Protein AF-A0A538CG77-F1 (afdb_monomer)

Solvent-accessible surface area (backbone atoms only — not comparable to full-atom values): 19168 Å² total; per-residue (Å²): 111,71,43,58,53,45,25,52,49,29,26,52,52,18,34,49,51,18,50,52,54,42,72,70,42,69,50,28,17,32,9,38,28,32,33,36,39,37,71,62,42,74,68,54,47,51,51,52,34,53,48,51,49,26,69,67,46,24,46,50,44,16,60,76,68,70,44,97,57,66,55,62,48,43,52,44,77,49,80,90,24,31,33,40,40,38,20,58,25,72,38,59,66,54,6,22,54,52,32,42,46,47,50,56,50,44,57,57,46,50,40,72,76,43,56,92,79,48,88,51,46,66,43,83,75,40,73,48,38,63,71,42,75,72,27,60,53,59,71,61,41,31,49,56,27,26,51,51,11,41,54,51,9,51,55,53,20,57,62,61,71,58,76,62,71,100,65,73,72,78,66,53,68,67,57,54,51,53,49,51,53,49,49,53,51,49,54,53,49,53,52,52,49,53,52,49,52,52,53,48,55,54,50,50,54,54,48,53,53,47,50,52,51,50,51,55,55,66,70,42,78,49,72,62,55,59,51,48,54,51,49,50,52,52,50,53,52,50,53,55,50,51,53,51,53,50,54,53,50,52,50,53,52,54,53,60,69,65,54,79,78,76,83,78,78,86,80,78,80,91,74,76,89,73,76,74,74,79,79,75,70,81,65,58,33,54,68,56,53,54,47,53,47,67,72,65,55,83,80,49,71,70,60,47,54,52,51,51,54,53,53,56,59,48,58,78,60,29,45,98,89,33,40,43,59,77,86,46,53,63,57,47,39,71,74,72,35,89,66,82,70,88,84,74,127

Radius of gyration: 41.44 Å; Cα contacts (8 Å, |Δi|>4): 331; chains: 1; bounding box: 100×48×122 Å

pLDDT: mean 85.93, std 14.77, range [32.59, 98.31]

Nearest PDB structures (foldseek):
  8tsl-assembly1_J  TM=7.174E-01  e=1.103E-06  Caldimonas thermodepolymerans
  8tsi-assembly1_K  TM=7.580E-01  e=3.663E-06  Caldimonas thermodepolymerans
  8tsw-assembly1_J  TM=7.193E-01  e=1.954E-06  Caldimonas thermodepolymerans
  3e50-assembly2_B  TM=5.379E-01  e=1.074E-01  Homo sapiens
  9cku-assembly1_G  TM=5.160E-01  e=1.014E-01  Mycolicibacterium smegmatis

Structure (mmCIF, N/CA/C/O backbone):
data_AF-A0A538CG77-F1
#
_entry.id   AF-A0A538CG77-F1
#
loop_
_atom_site.group_PDB
_atom_site.id
_atom_site.type_symbol
_atom_site.label_atom_id
_atom_site.label_alt_id
_atom_site.label_comp_id
_atom_site.label_asym_id
_atom_site.label_entity_id
_atom_site.label_seq_id
_atom_site.pdbx_PDB_ins_code
_atom_site.Cartn_x
_atom_site.Cartn_y
_atom_site.Cartn_z
_atom_site.occupancy
_atom_site.B_iso_or_equiv
_atom_site.auth_seq_id
_atom_site.auth_comp_id
_atom_site.auth_asym_id
_atom_site.auth_atom_id
_atom_site.pdbx_PDB_model_num
ATOM 1 N N . MET A 1 1 ? 30.218 7.657 -49.451 1.00 77.00 1 MET A N 1
ATOM 2 C CA . MET A 1 1 ? 28.788 8.014 -49.611 1.00 77.00 1 MET A CA 1
ATOM 3 C C . MET A 1 1 ? 27.840 6.917 -49.107 1.00 77.00 1 MET A C 1
ATOM 5 O O . MET A 1 1 ? 27.089 7.191 -48.185 1.00 77.00 1 MET A O 1
ATOM 9 N N . LYS A 1 2 ? 27.915 5.665 -49.600 1.00 81.25 2 LYS A N 1
ATOM 10 C CA . LYS A 1 2 ? 27.012 4.561 -49.182 1.00 81.25 2 LYS A CA 1
ATOM 11 C C . LYS A 1 2 ? 26.987 4.278 -47.666 1.00 81.25 2 LYS A C 1
ATOM 13 O O . LYS A 1 2 ? 25.912 4.200 -47.092 1.00 81.25 2 LYS A O 1
ATOM 18 N N . ALA A 1 3 ? 28.151 4.213 -47.013 1.00 77.62 3 ALA A N 1
ATOM 19 C CA . ALA A 1 3 ? 28.255 3.967 -45.566 1.00 77.62 3 ALA A CA 1
ATOM 20 C C . ALA A 1 3 ? 27.616 5.071 -44.696 1.00 77.62 3 ALA A C 1
ATOM 22 O O . ALA A 1 3 ? 27.098 4.806 -43.615 1.00 77.62 3 ALA A O 1
ATOM 23 N N . TRP A 1 4 ? 27.633 6.315 -45.181 1.00 80.50 4 TRP A N 1
ATOM 24 C CA . TRP A 1 4 ? 27.010 7.441 -44.488 1.00 80.50 4 TRP A CA 1
ATOM 25 C C . TRP A 1 4 ? 25.482 7.389 -44.607 1.00 80.50 4 TRP A C 1
ATOM 27 O O . TRP A 1 4 ? 24.790 7.574 -43.612 1.00 80.50 4 TRP A O 1
ATOM 37 N N . LEU A 1 5 ? 24.958 7.025 -45.785 1.00 89.56 5 LEU A N 1
ATOM 38 C CA . LEU A 1 5 ? 23.520 6.818 -45.991 1.00 89.56 5 LEU A CA 1
ATOM 39 C C . LEU A 1 5 ? 22.970 5.668 -45.137 1.00 89.56 5 LEU A C 1
ATOM 41 O O . LEU A 1 5 ? 21.886 5.798 -44.578 1.00 89.56 5 LEU A O 1
ATOM 45 N N . THR A 1 6 ? 23.714 4.568 -44.977 1.00 81.38 6 THR A N 1
ATOM 46 C CA . THR A 1 6 ? 23.281 3.457 -44.110 1.00 81.38 6 THR A CA 1
ATOM 47 C C . THR A 1 6 ? 23.269 3.838 -42.637 1.00 81.38 6 THR A C 1
ATOM 49 O O . THR A 1 6 ? 22.327 3.500 -41.928 1.00 81.38 6 THR A O 1
ATOM 52 N N . LEU A 1 7 ? 24.278 4.584 -42.180 1.00 82.50 7 LEU A N 1
ATOM 53 C CA . LEU A 1 7 ? 24.317 5.078 -40.806 1.00 82.50 7 LEU A CA 1
ATOM 54 C C . LEU A 1 7 ? 23.152 6.041 -40.535 1.00 82.50 7 LEU A C 1
ATOM 56 O O . LEU A 1 7 ? 22.431 5.863 -39.556 1.00 82.50 7 LEU A O 1
ATOM 60 N N . ALA A 1 8 ? 22.926 7.006 -41.430 1.00 86.88 8 ALA A N 1
ATOM 61 C CA . ALA A 1 8 ? 21.799 7.931 -41.336 1.00 86.88 8 ALA A CA 1
ATOM 62 C C . ALA A 1 8 ? 20.448 7.191 -41.343 1.0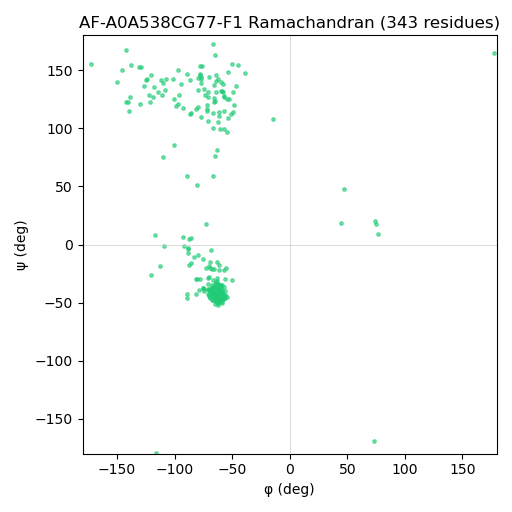0 86.88 8 ALA A C 1
ATOM 64 O O . ALA A 1 8 ? 19.582 7.493 -40.525 1.00 86.88 8 ALA A O 1
ATOM 65 N N . GLY A 1 9 ? 20.290 6.177 -42.201 1.00 90.06 9 GLY A N 1
ATOM 66 C CA . GLY A 1 9 ? 19.086 5.347 -42.265 1.00 90.06 9 GLY A CA 1
ATOM 67 C C . GLY A 1 9 ? 18.802 4.588 -40.966 1.00 90.06 9 GLY A C 1
ATOM 68 O O . GLY A 1 9 ? 17.673 4.608 -40.486 1.00 90.06 9 GLY A O 1
ATOM 69 N N . CYS A 1 10 ? 19.816 3.973 -40.348 1.00 87.88 10 CYS A N 1
ATOM 70 C CA . CYS A 1 10 ? 19.648 3.267 -39.073 1.00 87.88 10 CYS A CA 1
ATOM 71 C C . CYS A 1 10 ? 19.306 4.212 -37.912 1.00 87.88 10 CYS A C 1
ATOM 73 O O . CYS A 1 10 ? 18.484 3.861 -37.067 1.00 87.88 10 CYS A O 1
ATOM 75 N N . ILE A 1 11 ? 19.893 5.413 -37.877 1.00 84.75 11 ILE A N 1
ATOM 76 C CA . ILE A 1 11 ? 19.559 6.430 -36.869 1.00 84.75 11 ILE A CA 1
ATOM 77 C C . ILE A 1 11 ? 18.109 6.890 -37.045 1.00 84.75 11 ILE A C 1
ATOM 79 O O . ILE A 1 11 ? 17.359 6.908 -36.072 1.00 84.75 11 ILE A O 1
ATOM 83 N N . LEU A 1 12 ? 17.692 7.208 -38.276 1.00 90.12 12 LEU A N 1
ATOM 84 C CA . LEU A 1 12 ? 16.313 7.608 -38.571 1.00 90.12 12 LEU A CA 1
ATOM 85 C C . LEU A 1 12 ? 15.312 6.498 -38.235 1.00 90.12 12 LEU A C 1
ATOM 87 O O . LEU A 1 12 ? 14.280 6.781 -37.634 1.00 90.12 12 LEU A O 1
ATOM 91 N N . ALA A 1 13 ? 15.628 5.239 -38.553 1.00 89.19 13 ALA A N 1
ATOM 92 C CA . ALA A 1 13 ? 14.800 4.094 -38.184 1.00 89.19 13 ALA A CA 1
ATOM 93 C C . ALA A 1 13 ? 14.698 3.925 -36.658 1.00 89.19 13 ALA A C 1
ATOM 95 O O . ALA A 1 13 ? 13.609 3.684 -36.140 1.00 89.19 13 ALA A O 1
ATOM 96 N N . GLY A 1 14 ? 15.806 4.108 -35.930 1.00 86.38 14 GLY A N 1
ATOM 97 C CA . GLY A 1 14 ? 15.820 4.109 -34.466 1.00 86.38 14 GLY A CA 1
ATOM 98 C C . GLY A 1 14 ? 14.935 5.212 -33.883 1.00 86.38 14 GLY A C 1
ATOM 99 O O . GLY A 1 14 ? 14.070 4.933 -33.058 1.00 86.38 14 GLY A O 1
ATOM 100 N N . LEU A 1 15 ? 15.080 6.448 -34.366 1.00 89.00 15 LEU A N 1
ATOM 101 C CA . LEU A 1 15 ? 14.250 7.580 -33.941 1.00 89.00 15 LEU A CA 1
ATOM 102 C C . LEU A 1 15 ? 12.765 7.368 -34.268 1.00 89.00 15 LEU A C 1
ATOM 104 O O . LEU A 1 15 ? 11.914 7.662 -33.432 1.00 89.00 15 LEU A O 1
ATOM 108 N N . ALA A 1 16 ? 12.446 6.817 -35.443 1.00 89.00 16 ALA A N 1
ATOM 109 C CA . ALA A 1 16 ? 11.075 6.489 -35.828 1.00 89.00 16 ALA A CA 1
ATOM 110 C C . ALA A 1 16 ? 10.466 5.427 -34.900 1.00 89.00 16 ALA A C 1
ATOM 112 O O . ALA A 1 16 ? 9.355 5.611 -34.405 1.00 89.00 16 ALA A O 1
ATOM 113 N N . ALA A 1 17 ? 11.210 4.359 -34.591 1.00 88.50 17 ALA A N 1
ATOM 114 C CA . ALA A 1 17 ? 10.786 3.345 -33.629 1.00 88.50 17 ALA A CA 1
ATOM 115 C C . ALA A 1 17 ? 10.579 3.939 -32.224 1.00 88.50 17 ALA A C 1
ATOM 117 O O . ALA A 1 17 ? 9.597 3.612 -31.561 1.00 88.50 17 ALA A O 1
ATOM 118 N N . GLY A 1 18 ? 11.447 4.857 -31.788 1.00 85.38 18 GLY A N 1
ATOM 119 C CA . GLY A 1 18 ? 11.282 5.599 -30.536 1.00 85.38 18 GLY A CA 1
ATOM 120 C C . GLY A 1 18 ? 10.057 6.507 -30.514 1.00 85.38 18 GLY A C 1
ATOM 121 O O . GLY A 1 18 ? 9.366 6.575 -29.497 1.00 85.38 18 GLY A O 1
ATOM 122 N N . GLY A 1 19 ? 9.755 7.168 -31.633 1.00 89.69 19 GLY A N 1
ATOM 123 C CA . GLY A 1 19 ? 8.543 7.965 -31.806 1.00 89.69 19 GLY A CA 1
ATOM 124 C C . GLY A 1 19 ? 7.283 7.110 -31.691 1.00 89.69 19 GLY A C 1
ATOM 125 O O . GLY A 1 19 ? 6.412 7.415 -30.880 1.00 89.69 19 GLY A O 1
ATOM 126 N N . ILE A 1 20 ? 7.233 5.988 -32.417 1.00 89.75 20 ILE A N 1
ATOM 127 C CA . ILE A 1 20 ? 6.132 5.016 -32.345 1.00 89.75 20 ILE A CA 1
ATOM 128 C C . ILE A 1 20 ? 5.982 4.491 -30.913 1.00 89.75 20 ILE A C 1
ATOM 130 O O . ILE A 1 20 ? 4.901 4.569 -30.341 1.00 89.75 20 ILE A O 1
ATOM 134 N N . TRP A 1 21 ? 7.071 4.039 -30.287 1.00 89.00 21 TRP A N 1
ATOM 135 C CA . TRP A 1 21 ? 7.053 3.553 -28.905 1.00 89.00 21 TRP A CA 1
ATOM 136 C C . TRP A 1 21 ? 6.510 4.595 -27.920 1.00 89.00 21 TRP A C 1
ATOM 138 O O . TRP A 1 21 ? 5.746 4.264 -27.020 1.00 89.00 21 TRP A O 1
ATOM 148 N N . THR A 1 22 ? 6.875 5.863 -28.104 1.00 89.50 22 THR A N 1
ATOM 149 C CA . THR A 1 22 ? 6.397 6.968 -27.263 1.00 89.50 22 THR A CA 1
ATOM 150 C C . THR A 1 22 ? 4.900 7.215 -27.443 1.00 89.50 22 THR A C 1
ATOM 152 O O . THR A 1 22 ? 4.221 7.467 -26.455 1.00 89.50 22 THR A O 1
ATOM 155 N N . LEU A 1 23 ? 4.377 7.095 -28.666 1.00 90.12 23 LEU A N 1
ATOM 156 C CA . LEU A 1 23 ? 2.943 7.227 -28.951 1.00 90.12 23 LEU A CA 1
ATOM 157 C C . LEU A 1 23 ? 2.116 6.053 -28.407 1.00 90.12 23 LEU A C 1
ATOM 159 O O . LEU A 1 23 ? 0.946 6.235 -28.090 1.00 90.12 23 LEU A O 1
ATOM 163 N N . LEU A 1 24 ? 2.709 4.860 -28.289 1.00 90.69 24 LEU A N 1
ATOM 164 C CA . LEU A 1 24 ? 2.047 3.689 -27.703 1.00 90.69 24 LEU A CA 1
ATOM 165 C C . LEU A 1 24 ? 2.111 3.654 -26.168 1.00 90.69 24 LEU A C 1
ATOM 167 O O . LEU A 1 24 ? 1.446 2.817 -25.554 1.00 90.69 24 LEU A O 1
ATOM 171 N N . GLN A 1 25 ? 2.914 4.507 -25.526 1.00 89.44 25 GLN A N 1
ATOM 172 C CA . GLN A 1 25 ? 3.006 4.507 -24.070 1.00 89.44 25 GLN A CA 1
ATOM 173 C C . GLN A 1 25 ? 1.745 5.118 -23.452 1.00 89.44 25 GLN A C 1
ATOM 175 O O . GLN A 1 25 ? 1.390 6.244 -23.794 1.00 89.44 25 GLN A O 1
ATOM 180 N N . PRO A 1 26 ? 1.094 4.428 -22.497 1.00 89.56 26 PRO A N 1
ATOM 181 C CA . PRO A 1 26 ? -0.009 5.024 -21.770 1.00 89.56 26 PRO A CA 1
ATOM 182 C C . PRO A 1 26 ? 0.502 6.209 -20.949 1.00 89.56 26 PRO A C 1
ATOM 184 O O . PRO A 1 26 ? 1.582 6.151 -20.337 1.00 89.56 26 PRO A O 1
ATOM 187 N N . ASP A 1 27 ? -0.301 7.267 -20.912 1.00 91.06 27 ASP A N 1
ATOM 188 C CA . ASP A 1 27 ? -0.061 8.388 -20.020 1.00 91.06 27 ASP A CA 1
ATOM 189 C C . ASP A 1 27 ? -0.041 7.892 -18.574 1.00 91.06 27 ASP A C 1
ATOM 191 O O . ASP A 1 27 ? -0.904 7.124 -18.139 1.00 91.06 27 ASP A O 1
ATOM 195 N N . ARG A 1 28 ? 0.976 8.310 -17.819 1.00 92.88 28 ARG A N 1
ATOM 196 C CA . ARG A 1 28 ? 1.037 8.052 -16.379 1.00 92.88 28 ARG A CA 1
ATOM 197 C C . ARG A 1 28 ? 1.341 9.328 -15.635 1.00 92.88 28 ARG A C 1
ATOM 199 O O . ARG A 1 28 ? 2.405 9.931 -15.795 1.00 92.88 28 ARG A O 1
ATOM 206 N N . PHE A 1 29 ? 0.427 9.686 -14.756 1.00 94.75 29 PHE A N 1
ATOM 207 C CA . PHE A 1 29 ? 0.539 10.826 -13.869 1.00 94.75 29 PHE A CA 1
ATOM 208 C C . PHE A 1 29 ? 0.926 10.347 -12.483 1.00 94.75 29 PHE A C 1
ATOM 210 O O . PHE A 1 29 ? 0.456 9.299 -12.036 1.00 94.75 29 PHE A O 1
ATOM 217 N N . ARG A 1 30 ? 1.779 11.122 -11.818 1.00 95.56 30 ARG A N 1
ATOM 218 C CA . ARG A 1 30 ? 2.122 10.931 -10.415 1.00 95.56 30 ARG A CA 1
ATOM 219 C C . ARG A 1 30 ? 1.496 12.041 -9.582 1.00 95.56 30 ARG A C 1
ATOM 221 O O . ARG A 1 30 ? 1.589 13.211 -9.957 1.00 95.56 30 ARG A O 1
ATOM 228 N N . ALA A 1 31 ? 0.864 11.668 -8.481 1.00 97.00 31 ALA A N 1
ATOM 229 C CA . ALA A 1 31 ? 0.468 12.581 -7.419 1.00 97.00 31 ALA A CA 1
ATOM 230 C C . ALA A 1 31 ? 1.302 12.273 -6.180 1.00 97.00 31 ALA A C 1
ATOM 232 O O . ALA A 1 31 ? 1.613 11.104 -5.942 1.00 97.00 31 ALA A O 1
ATOM 233 N N . ASP A 1 32 ? 1.688 13.331 -5.473 1.00 97.06 32 ASP A N 1
ATOM 234 C CA . ASP A 1 32 ? 2.432 13.231 -4.228 1.00 97.06 32 ASP A CA 1
ATOM 235 C C . ASP A 1 32 ? 1.683 13.993 -3.124 1.00 97.06 32 ASP A C 1
ATOM 237 O O . ASP A 1 32 ? 1.179 15.099 -3.355 1.00 97.06 32 ASP A O 1
ATOM 241 N N . ALA A 1 33 ? 1.688 13.441 -1.916 1.00 97.19 33 ALA A N 1
ATOM 242 C CA . ALA A 1 33 ? 1.201 14.079 -0.698 1.00 97.19 33 ALA A CA 1
ATOM 243 C C . ALA A 1 33 ? 2.243 13.957 0.415 1.00 97.19 33 ALA A C 1
ATOM 245 O O . ALA A 1 33 ? 3.055 13.026 0.433 1.00 97.19 33 ALA A O 1
ATOM 246 N N . ARG A 1 34 ? 2.243 14.904 1.360 1.00 97.50 34 ARG A N 1
ATOM 247 C CA . ARG A 1 34 ? 3.214 14.919 2.465 1.00 97.50 34 ARG A CA 1
ATOM 248 C C . ARG A 1 34 ? 2.523 14.876 3.812 1.00 97.50 34 ARG A C 1
ATOM 250 O O . ARG A 1 34 ? 1.753 15.766 4.161 1.00 97.50 34 ARG A O 1
ATOM 257 N N . LEU A 1 35 ? 2.877 13.872 4.599 1.00 97.12 35 LEU A N 1
ATOM 258 C CA . LEU A 1 35 ? 2.417 13.658 5.964 1.00 97.12 35 LEU A CA 1
ATOM 259 C C . LEU A 1 35 ? 3.573 13.904 6.934 1.00 97.12 35 LEU A C 1
ATOM 261 O O . LEU A 1 35 ? 4.694 13.486 6.677 1.00 97.12 35 LEU A O 1
ATOM 265 N N . GLN A 1 36 ? 3.326 14.554 8.063 1.00 97.44 36 GLN A N 1
ATOM 266 C CA . GLN A 1 36 ? 4.262 14.609 9.178 1.00 97.44 36 GLN A CA 1
ATOM 267 C C . GLN A 1 36 ? 3.881 13.557 10.209 1.00 97.44 36 GLN A C 1
ATOM 269 O O . GLN A 1 36 ? 2.784 13.603 10.755 1.00 97.44 36 GLN A O 1
ATOM 274 N N . VAL A 1 37 ? 4.798 12.643 10.501 1.00 96.19 37 VAL A N 1
ATOM 275 C CA . VAL A 1 37 ? 4.658 11.625 11.543 1.00 96.19 37 VAL A CA 1
ATOM 276 C C . VAL A 1 37 ? 5.437 12.078 12.775 1.00 96.19 37 VAL A C 1
ATOM 278 O O . VAL A 1 37 ? 6.634 12.372 12.691 1.00 96.19 37 VAL A O 1
ATOM 281 N N . ARG A 1 38 ? 4.771 12.133 13.929 1.00 95.25 38 ARG A N 1
ATOM 282 C CA . ARG A 1 38 ? 5.388 12.437 15.225 1.00 95.25 38 ARG A CA 1
ATOM 283 C C . ARG A 1 38 ? 5.048 11.334 16.228 1.00 95.25 38 ARG A C 1
ATOM 285 O O . ARG A 1 38 ? 3.889 10.949 16.267 1.00 95.25 38 ARG A O 1
ATOM 292 N N . PRO A 1 39 ? 6.006 10.857 17.044 1.00 94.06 39 PRO A N 1
ATOM 293 C CA . PRO A 1 39 ? 7.432 11.184 17.014 1.00 94.06 39 PRO A CA 1
ATOM 294 C C . PRO A 1 39 ? 8.152 10.600 15.786 1.00 94.06 39 PRO A C 1
ATOM 296 O O . PRO A 1 39 ? 7.882 9.486 15.342 1.00 94.06 39 PRO A O 1
ATOM 299 N N . ALA A 1 40 ? 9.127 11.347 15.262 1.00 89.81 40 ALA A N 1
ATOM 300 C CA . ALA A 1 40 ? 9.909 10.984 14.077 1.00 89.81 40 ALA A CA 1
ATOM 301 C C . ALA A 1 40 ? 11.038 9.982 14.401 1.00 89.81 40 ALA A C 1
ATOM 303 O O . ALA A 1 40 ? 12.207 10.223 14.094 1.00 89.81 40 ALA A O 1
ATOM 304 N N . SER A 1 41 ? 10.713 8.873 15.072 1.00 92.00 41 SER A N 1
ATOM 305 C CA . SER A 1 41 ? 11.701 7.829 15.358 1.00 92.00 41 SER A CA 1
ATOM 306 C C . SER A 1 41 ? 11.927 6.949 14.124 1.00 92.00 41 SER A C 1
ATOM 308 O O . SER A 1 41 ? 10.989 6.644 13.389 1.00 92.00 41 SER A O 1
ATOM 310 N N . GLY A 1 42 ? 13.167 6.504 13.898 1.00 91.44 42 GLY A N 1
ATOM 311 C CA . GLY A 1 42 ? 13.505 5.705 12.712 1.00 91.44 42 GLY A CA 1
ATOM 312 C C . GLY A 1 42 ? 12.714 4.395 12.602 1.00 91.44 42 GLY A C 1
ATOM 313 O O . GLY A 1 42 ? 12.337 4.000 11.504 1.00 91.44 42 GLY A O 1
ATOM 314 N N . ARG A 1 43 ? 12.399 3.748 13.735 1.00 92.81 43 ARG A N 1
ATOM 315 C CA . ARG A 1 43 ? 11.581 2.521 13.755 1.00 92.81 43 ARG A CA 1
ATOM 316 C C . ARG A 1 43 ? 10.117 2.794 13.414 1.00 92.81 43 ARG A C 1
ATOM 318 O O . ARG A 1 43 ? 9.536 2.033 12.648 1.00 92.81 43 ARG A O 1
ATOM 325 N N . ILE A 1 44 ? 9.540 3.873 13.951 1.00 92.88 44 ILE A N 1
ATOM 326 C CA . ILE A 1 44 ? 8.153 4.258 13.652 1.00 92.88 44 ILE A CA 1
ATOM 327 C C . ILE A 1 44 ? 8.040 4.658 12.182 1.00 92.88 44 ILE A C 1
ATOM 329 O O . ILE A 1 44 ? 7.158 4.162 11.495 1.00 92.88 44 ILE A O 1
ATOM 333 N N . LEU A 1 45 ? 8.963 5.479 11.672 1.00 94.81 45 LEU A N 1
ATOM 334 C CA . LEU A 1 45 ? 8.954 5.899 10.269 1.00 94.81 45 LEU A CA 1
ATOM 335 C C . LEU A 1 45 ? 9.061 4.712 9.312 1.00 94.81 45 LEU A C 1
ATOM 337 O O . LEU A 1 45 ? 8.265 4.634 8.385 1.00 94.81 45 LEU A O 1
ATOM 341 N N . ALA A 1 46 ? 9.962 3.761 9.573 1.00 95.56 46 ALA A N 1
ATOM 342 C CA . ALA A 1 46 ? 10.064 2.544 8.768 1.00 95.56 46 ALA A CA 1
ATOM 343 C C . ALA A 1 46 ? 8.783 1.692 8.833 1.00 95.56 46 ALA A C 1
ATOM 345 O O . ALA A 1 46 ? 8.354 1.142 7.823 1.00 95.56 46 ALA A O 1
ATOM 346 N N . GLY A 1 47 ? 8.146 1.603 10.006 1.00 95.56 47 GLY A N 1
ATOM 347 C CA . GLY A 1 47 ? 6.872 0.903 10.167 1.00 95.56 47 GLY A CA 1
ATOM 348 C C . GLY A 1 47 ? 5.718 1.580 9.423 1.00 95.56 47 GLY A C 1
ATOM 349 O O . GLY A 1 47 ? 4.907 0.896 8.803 1.00 95.56 47 GLY A O 1
ATOM 350 N N . VAL A 1 48 ? 5.646 2.911 9.459 1.00 95.88 48 VAL A N 1
ATOM 351 C CA . VAL A 1 48 ? 4.628 3.694 8.743 1.00 95.88 48 VAL A CA 1
ATOM 352 C C . VAL A 1 48 ? 4.860 3.646 7.232 1.00 95.88 48 VAL A C 1
ATOM 354 O O . VAL A 1 48 ? 3.900 3.511 6.482 1.00 95.88 48 VAL A O 1
ATOM 357 N N . GLU A 1 49 ? 6.114 3.699 6.782 1.00 97.25 49 GLU A N 1
ATOM 358 C CA . GLU A 1 49 ? 6.487 3.519 5.375 1.00 97.25 49 GLU A CA 1
ATOM 359 C C . GLU A 1 49 ? 6.074 2.126 4.880 1.00 97.25 49 GLU A C 1
ATOM 361 O O . GLU A 1 49 ? 5.342 2.021 3.900 1.00 97.25 49 GLU A O 1
ATOM 366 N N . ALA A 1 50 ? 6.404 1.065 5.625 1.00 97.38 50 ALA A N 1
ATOM 367 C CA . ALA A 1 50 ? 5.976 -0.295 5.296 1.00 97.38 50 ALA A CA 1
ATOM 368 C C . ALA A 1 50 ? 4.446 -0.470 5.316 1.00 97.38 50 ALA A C 1
ATOM 370 O O . ALA A 1 50 ? 3.900 -1.235 4.523 1.00 97.38 50 ALA A O 1
ATOM 371 N N . LEU A 1 51 ? 3.737 0.231 6.208 1.00 96.94 51 LEU A N 1
ATOM 372 C CA . LEU A 1 51 ? 2.274 0.234 6.229 1.00 96.94 51 LEU A CA 1
ATOM 373 C C . LEU A 1 51 ? 1.703 0.925 4.983 1.00 96.94 51 LEU A C 1
ATOM 375 O O . LEU A 1 51 ? 0.755 0.411 4.394 1.00 96.94 51 LEU A O 1
ATOM 379 N N . ALA A 1 52 ? 2.277 2.055 4.569 1.00 97.25 52 ALA A N 1
ATOM 380 C CA . ALA A 1 52 ? 1.857 2.794 3.380 1.00 97.25 52 ALA A CA 1
ATOM 381 C C . ALA A 1 52 ? 2.070 2.019 2.077 1.00 97.25 52 ALA A C 1
ATOM 383 O O . ALA A 1 52 ? 1.236 2.112 1.182 1.00 97.25 52 ALA A O 1
ATOM 384 N N . GLU A 1 53 ? 3.128 1.213 1.999 1.00 97.69 53 GLU A N 1
ATOM 385 C CA . GLU A 1 53 ? 3.410 0.330 0.857 1.00 97.69 53 GLU A CA 1
ATOM 386 C C . GLU A 1 53 ? 2.731 -1.046 0.968 1.00 97.69 53 GLU A C 1
ATOM 388 O O . GLU A 1 53 ? 2.972 -1.939 0.156 1.00 97.69 53 GLU A O 1
ATOM 393 N N . SER A 1 54 ? 1.898 -1.262 1.990 1.00 97.62 54 SER A N 1
ATOM 394 C CA . SER A 1 54 ? 1.257 -2.557 2.199 1.00 97.62 54 SER A CA 1
ATOM 395 C C . SER A 1 54 ? 0.076 -2.781 1.255 1.00 97.62 54 SER A C 1
ATOM 397 O O . SER A 1 54 ? -0.730 -1.882 0.997 1.00 97.62 54 SER A O 1
ATOM 399 N N . SER A 1 55 ? -0.115 -4.042 0.859 1.00 96.50 55 SER A N 1
ATOM 400 C CA . SER A 1 55 ? -1.295 -4.486 0.107 1.00 96.50 55 SER A CA 1
ATOM 401 C C . SER A 1 55 ? -2.613 -4.196 0.832 1.00 96.50 55 SER A C 1
ATOM 403 O O . SER A 1 55 ? -3.657 -4.099 0.195 1.00 96.50 55 SER A O 1
ATOM 405 N N . LEU A 1 56 ? -2.586 -4.016 2.157 1.00 95.94 56 LEU A N 1
ATOM 406 C CA . LEU A 1 56 ? -3.756 -3.639 2.945 1.00 95.94 56 LEU A CA 1
ATOM 407 C C . LEU A 1 56 ? -4.216 -2.213 2.623 1.00 95.94 56 LEU A C 1
ATOM 409 O O . LEU A 1 56 ? -5.418 -1.980 2.496 1.00 95.94 56 LEU A O 1
ATOM 413 N N . VAL A 1 57 ? -3.293 -1.256 2.488 1.00 96.69 57 VAL A N 1
ATOM 414 C CA . VAL A 1 57 ? -3.649 0.115 2.089 1.00 96.69 57 VAL A CA 1
ATOM 415 C C . VAL A 1 57 ? -4.093 0.120 0.631 1.00 96.69 57 VAL A C 1
ATOM 417 O O . VAL A 1 57 ? -5.159 0.654 0.336 1.00 96.69 57 VAL A O 1
ATOM 420 N N . GLU A 1 58 ? -3.360 -0.556 -0.257 1.00 97.50 58 GLU A N 1
ATOM 421 C CA . GLU A 1 58 ? -3.732 -0.655 -1.674 1.00 97.50 58 GLU A CA 1
ATOM 422 C C . GLU A 1 58 ? -5.128 -1.282 -1.863 1.00 97.50 58 GLU A C 1
ATOM 424 O O . GLU A 1 58 ? -5.952 -0.743 -2.604 1.00 97.50 58 GLU A O 1
ATOM 429 N N . SER A 1 59 ? -5.442 -2.368 -1.148 1.00 97.31 59 SER A N 1
ATOM 430 C CA . SER A 1 59 ? -6.748 -3.037 -1.211 1.00 97.31 59 SER A CA 1
ATOM 431 C C . SER A 1 59 ? -7.877 -2.176 -0.645 1.00 97.31 59 SER A C 1
ATOM 433 O O . SER A 1 59 ? -8.954 -2.136 -1.236 1.00 97.31 59 SER A O 1
ATOM 435 N N . ASN A 1 60 ? -7.654 -1.471 0.469 1.00 96.94 60 ASN A N 1
ATOM 436 C CA . ASN A 1 60 ? -8.669 -0.577 1.033 1.00 96.94 60 ASN A CA 1
ATOM 437 C C . ASN A 1 60 ? -8.958 0.594 0.087 1.00 96.94 60 ASN A C 1
ATOM 439 O O . ASN A 1 60 ? -10.119 0.885 -0.182 1.00 96.94 60 ASN A O 1
ATOM 443 N N . VAL A 1 61 ? -7.921 1.209 -0.492 1.00 97.75 61 VAL A N 1
ATOM 444 C CA . VAL A 1 61 ? -8.092 2.277 -1.489 1.00 97.75 61 VAL A CA 1
ATOM 445 C C . VAL A 1 61 ? -8.828 1.753 -2.726 1.00 97.75 61 VAL A C 1
ATOM 447 O O . VAL A 1 61 ? -9.723 2.420 -3.248 1.00 97.75 61 VAL A O 1
ATOM 450 N N . ALA A 1 62 ? -8.486 0.547 -3.191 1.00 97.69 62 ALA A N 1
ATOM 451 C CA . ALA A 1 62 ? -9.167 -0.090 -4.314 1.00 97.69 62 ALA A CA 1
ATOM 452 C C . ALA A 1 62 ? -10.656 -0.309 -4.036 1.00 97.69 62 ALA A C 1
ATOM 454 O O . ALA A 1 62 ? -11.486 -0.031 -4.901 1.00 97.69 62 ALA A O 1
ATOM 455 N N . GLN A 1 63 ? -10.988 -0.760 -2.827 1.00 97.44 63 GLN A N 1
ATOM 456 C CA . GLN A 1 63 ? -12.360 -0.989 -2.405 1.00 97.44 63 GLN A CA 1
ATOM 457 C C . GLN A 1 63 ? -13.147 0.322 -2.285 1.00 97.44 63 GLN A C 1
ATOM 459 O O . GLN A 1 63 ? -14.237 0.401 -2.850 1.00 97.44 63 GLN A O 1
ATOM 464 N N . THR A 1 64 ? -12.600 1.358 -1.632 1.00 97.25 64 THR A N 1
ATOM 465 C CA . THR A 1 64 ? -13.298 2.648 -1.473 1.00 97.25 64 THR A CA 1
ATOM 466 C C . THR A 1 64 ? -13.547 3.334 -2.815 1.00 97.25 64 THR A C 1
ATOM 468 O O . THR A 1 64 ? -14.606 3.911 -3.040 1.00 97.25 64 THR A O 1
ATOM 471 N N . LEU A 1 65 ? -12.582 3.263 -3.736 1.00 97.19 65 LEU A N 1
ATOM 472 C CA . LEU A 1 65 ? -12.674 3.932 -5.037 1.00 97.19 65 LEU A CA 1
ATOM 473 C C . LEU A 1 65 ? -13.257 3.048 -6.148 1.00 97.19 65 LEU A C 1
ATOM 475 O O . LEU A 1 65 ? -13.248 3.462 -7.315 1.00 97.19 65 LEU A O 1
ATOM 479 N N . HIS A 1 66 ? -13.731 1.845 -5.803 1.00 97.19 66 HIS A N 1
ATOM 480 C CA . HIS A 1 66 ? -14.239 0.833 -6.731 1.00 97.19 66 HIS A CA 1
ATOM 481 C C . HIS A 1 66 ? -13.302 0.612 -7.932 1.00 97.19 66 HIS A C 1
ATOM 483 O O . HIS A 1 66 ? -13.706 0.650 -9.098 1.00 97.19 66 HIS A O 1
ATOM 489 N N . LEU A 1 67 ? -12.008 0.447 -7.653 1.00 96.31 67 LEU A N 1
ATOM 490 C CA . LEU A 1 67 ? -10.996 0.187 -8.671 1.00 96.31 67 LEU A CA 1
ATOM 491 C C . LEU A 1 67 ? -11.073 -1.273 -9.120 1.00 96.31 67 LEU A C 1
ATOM 493 O O . LEU A 1 67 ? -11.181 -2.176 -8.298 1.00 96.31 67 LEU A O 1
ATOM 497 N N . ALA A 1 68 ? -10.929 -1.514 -10.424 1.00 95.75 68 ALA A N 1
ATOM 498 C CA . ALA A 1 68 ? -10.831 -2.872 -10.964 1.00 95.75 68 ALA A CA 1
ATOM 499 C C . ALA A 1 68 ? -9.548 -3.607 -10.520 1.00 95.75 68 ALA A C 1
ATOM 501 O O . ALA A 1 68 ? -9.485 -4.831 -10.575 1.00 95.75 68 ALA A O 1
ATOM 502 N N . SER A 1 69 ? -8.520 -2.864 -10.104 1.00 95.00 69 SER A N 1
ATOM 503 C CA . SER A 1 69 ? -7.238 -3.392 -9.641 1.00 95.00 69 SER A CA 1
ATOM 504 C C . SER A 1 69 ? -6.660 -2.512 -8.538 1.00 95.00 69 SER A C 1
ATOM 506 O O . SER A 1 69 ? -6.847 -1.291 -8.561 1.00 95.00 69 SER A O 1
ATOM 508 N N . ALA A 1 70 ? -5.899 -3.121 -7.628 1.00 96.19 70 ALA A N 1
ATOM 509 C CA . ALA A 1 70 ? -5.176 -2.404 -6.585 1.00 96.19 70 ALA A CA 1
ATOM 510 C C . ALA A 1 70 ? -4.213 -1.360 -7.193 1.00 96.19 70 ALA A C 1
ATOM 512 O O . ALA A 1 70 ? -3.495 -1.673 -8.151 1.00 96.19 70 ALA A O 1
ATOM 513 N N . PRO A 1 71 ? -4.223 -0.105 -6.706 1.00 96.56 71 PRO A N 1
ATOM 514 C CA . PRO A 1 71 ? -3.303 0.914 -7.172 1.00 96.56 71 PRO A CA 1
ATOM 515 C C . PRO A 1 71 ? -1.934 0.688 -6.537 1.00 96.56 71 PRO A C 1
ATOM 517 O O . PRO A 1 71 ? -1.851 0.286 -5.385 1.00 96.56 71 PRO A O 1
ATOM 520 N N . HIS A 1 72 ? -0.866 1.007 -7.266 1.00 95.62 72 HIS A N 1
ATOM 521 C CA . HIS A 1 72 ? 0.472 0.954 -6.692 1.00 95.62 72 HIS A CA 1
ATOM 522 C C . HIS A 1 72 ? 0.753 2.219 -5.879 1.00 95.62 72 HIS A C 1
ATOM 524 O O . HIS A 1 72 ? 0.798 3.322 -6.447 1.00 95.62 72 HIS A O 1
ATOM 530 N N . ILE A 1 73 ? 0.954 2.045 -4.575 1.00 97.19 73 ILE A N 1
ATOM 531 C CA . ILE A 1 73 ? 1.256 3.121 -3.630 1.00 97.19 73 ILE A CA 1
ATOM 532 C C . ILE A 1 73 ? 2.701 2.948 -3.168 1.00 97.19 73 ILE A C 1
ATOM 534 O O . ILE A 1 73 ? 3.120 1.869 -2.766 1.00 97.19 73 ILE A O 1
ATOM 538 N N . SER A 1 74 ? 3.479 4.022 -3.255 1.00 97.12 74 SER A N 1
ATOM 539 C CA . SER A 1 74 ? 4.856 4.051 -2.756 1.00 97.12 74 SER A CA 1
ATOM 540 C C . SER A 1 74 ? 4.989 5.137 -1.708 1.00 97.12 74 SER A C 1
ATOM 542 O O . SER A 1 74 ? 4.350 6.186 -1.824 1.00 97.12 74 SER A O 1
ATOM 544 N N . ALA A 1 75 ? 5.825 4.910 -0.705 1.00 97.44 75 ALA A N 1
ATOM 545 C CA . ALA A 1 75 ? 6.076 5.889 0.334 1.00 97.44 75 ALA A CA 1
ATOM 546 C C . ALA A 1 75 ? 7.578 6.088 0.512 1.00 97.44 75 ALA A C 1
ATOM 548 O O . ALA A 1 75 ? 8.393 5.235 0.186 1.00 97.44 75 ALA A O 1
ATOM 549 N N . ARG A 1 76 ? 7.970 7.271 0.976 1.00 97.25 76 ARG A N 1
ATOM 550 C CA . ARG A 1 76 ? 9.366 7.547 1.303 1.00 97.25 76 ARG A CA 1
ATOM 551 C C . ARG A 1 76 ? 9.445 8.406 2.542 1.00 97.25 76 ARG A C 1
ATOM 553 O O . ARG A 1 76 ? 8.927 9.526 2.551 1.00 97.25 76 ARG A O 1
ATOM 560 N N . SER A 1 77 ? 10.149 7.921 3.556 1.00 96.50 77 SER A N 1
ATOM 561 C CA . SER A 1 77 ? 10.479 8.734 4.721 1.00 96.50 77 SER A CA 1
ATOM 562 C C . SER A 1 77 ? 11.590 9.748 4.398 1.00 96.50 77 SER A C 1
ATOM 564 O O . SER A 1 77 ? 12.596 9.465 3.744 1.00 96.50 77 SER A O 1
ATOM 566 N N . GLY A 1 78 ? 11.372 10.989 4.819 1.00 93.50 78 GLY A N 1
ATOM 567 C CA . GLY A 1 78 ? 12.269 12.127 4.686 1.00 93.50 78 GLY A CA 1
ATOM 568 C C . GLY A 1 78 ? 12.730 12.653 6.044 1.00 93.50 78 GLY A C 1
ATOM 569 O O . GLY A 1 78 ? 12.380 12.144 7.111 1.00 93.50 78 GLY A O 1
ATOM 570 N N . LYS A 1 79 ? 13.542 13.713 6.015 1.00 93.88 79 LYS A N 1
ATOM 571 C CA . LYS A 1 79 ? 14.027 14.365 7.241 1.00 93.88 79 LYS A CA 1
ATOM 572 C C . LYS A 1 79 ? 12.858 14.979 8.022 1.00 93.88 79 LYS A C 1
ATOM 574 O O . LYS A 1 79 ? 11.904 15.474 7.431 1.00 93.88 79 LYS A O 1
ATOM 579 N N . GLY A 1 80 ? 12.953 14.968 9.353 1.00 93.88 80 GLY A N 1
ATOM 580 C CA . GLY A 1 80 ? 11.966 15.606 10.237 1.00 93.88 80 GLY A CA 1
ATOM 581 C C . GLY A 1 80 ? 10.627 14.868 10.361 1.00 93.88 80 GLY A C 1
ATOM 582 O O . GLY A 1 80 ? 9.630 15.484 10.735 1.00 93.88 80 GLY A O 1
ATOM 583 N N . GLY A 1 81 ? 10.594 13.573 10.029 1.00 95.62 81 GLY A N 1
ATOM 584 C CA . GLY A 1 81 ? 9.379 12.756 10.085 1.00 95.62 81 GLY A CA 1
ATOM 585 C C . GLY A 1 81 ? 8.395 13.023 8.949 1.00 95.62 81 GLY A C 1
ATOM 586 O O . GLY A 1 81 ? 7.225 12.682 9.071 1.00 95.62 81 GLY A O 1
ATOM 587 N N . ILE A 1 82 ? 8.846 13.652 7.862 1.00 97.31 82 ILE A N 1
ATOM 588 C CA . ILE A 1 82 ? 8.016 13.887 6.681 1.00 97.31 82 ILE A CA 1
ATOM 589 C C . ILE A 1 82 ? 7.964 12.598 5.865 1.00 97.31 82 ILE A C 1
ATOM 591 O O . ILE A 1 82 ? 8.991 12.141 5.379 1.00 97.31 82 ILE A O 1
ATOM 595 N N . LEU A 1 83 ? 6.783 12.025 5.696 1.00 97.38 83 LEU A N 1
ATOM 596 C CA . LEU A 1 83 ? 6.503 10.909 4.809 1.00 97.38 83 LEU A CA 1
ATOM 597 C C . LEU A 1 83 ? 5.902 11.457 3.514 1.00 97.38 83 LEU A C 1
ATOM 599 O O . LEU A 1 83 ? 4.843 12.084 3.538 1.00 97.38 83 LEU A O 1
ATOM 603 N N . THR A 1 84 ? 6.569 11.218 2.390 1.00 97.56 84 THR A N 1
ATOM 604 C CA . THR A 1 84 ? 6.010 11.512 1.067 1.00 97.56 84 THR A CA 1
ATOM 605 C C . THR A 1 84 ? 5.325 10.259 0.548 1.00 97.56 84 THR A C 1
ATOM 607 O O . THR A 1 84 ? 5.994 9.246 0.341 1.00 97.56 84 THR A O 1
ATOM 610 N N . VAL A 1 85 ? 4.015 10.329 0.340 1.00 97.31 85 VAL A N 1
ATOM 611 C CA . VAL A 1 85 ? 3.224 9.283 -0.316 1.00 97.31 85 VAL A CA 1
ATOM 612 C C . VAL A 1 85 ? 3.112 9.645 -1.789 1.00 97.31 85 VAL A C 1
ATOM 614 O O . VAL A 1 85 ? 2.984 10.818 -2.132 1.00 97.31 85 VAL A O 1
ATOM 617 N N . SER A 1 86 ? 3.251 8.648 -2.655 1.00 96.88 86 SER A N 1
ATOM 618 C CA . SER A 1 86 ? 3.299 8.824 -4.097 1.00 96.88 86 SER A CA 1
ATOM 619 C C . SER A 1 86 ? 2.491 7.748 -4.799 1.00 96.88 86 SER A C 1
ATOM 621 O O . SER A 1 86 ? 2.759 6.553 -4.643 1.00 96.88 86 SER A O 1
ATOM 623 N N . VAL A 1 87 ? 1.580 8.180 -5.664 1.00 97.00 87 VAL A N 1
ATOM 624 C CA . VAL A 1 87 ? 0.685 7.305 -6.425 1.00 97.00 87 VAL A CA 1
ATOM 625 C C . VAL A 1 87 ? 0.820 7.564 -7.918 1.00 97.00 87 VAL A C 1
ATOM 627 O O . VAL A 1 87 ? 0.955 8.708 -8.352 1.00 97.00 87 VAL A O 1
ATOM 630 N N . LYS A 1 88 ? 0.752 6.500 -8.731 1.00 95.88 88 LYS A N 1
ATOM 631 C CA . LYS A 1 88 ? 0.738 6.591 -10.200 1.00 95.88 88 LYS A CA 1
ATOM 632 C C . LYS A 1 88 ? -0.590 6.108 -10.776 1.00 95.88 88 LYS A C 1
ATOM 634 O O . LYS A 1 88 ? -1.014 4.995 -10.482 1.00 95.88 88 LYS A O 1
ATOM 639 N N . ALA A 1 89 ? -1.195 6.891 -11.668 1.00 95.25 89 ALA A N 1
ATOM 640 C CA . ALA A 1 89 ? -2.429 6.516 -12.362 1.00 95.25 89 ALA A CA 1
ATOM 641 C C . ALA A 1 89 ? -2.449 6.982 -13.826 1.00 95.25 89 ALA A C 1
ATOM 643 O O . ALA A 1 89 ? -1.630 7.800 -14.244 1.00 95.25 89 ALA A O 1
ATOM 644 N N . GLY A 1 90 ? -3.405 6.465 -14.603 1.00 93.31 90 GLY A N 1
ATOM 645 C CA . GLY A 1 90 ? -3.570 6.798 -16.025 1.00 93.31 90 GLY A CA 1
ATOM 646 C C . GLY A 1 90 ? -4.051 8.228 -16.302 1.00 93.31 90 GLY A C 1
ATOM 647 O O . GLY A 1 90 ? -3.940 8.707 -17.423 1.00 93.31 90 GLY A O 1
ATOM 648 N N . SER A 1 91 ? -4.568 8.936 -15.294 1.00 94.06 91 SER A N 1
ATOM 649 C CA . SER A 1 91 ? -4.983 10.336 -15.421 1.00 94.06 91 SER A CA 1
ATOM 650 C C . SER A 1 91 ? -4.568 11.158 -14.203 1.00 94.06 91 SER A C 1
ATOM 652 O O . SER A 1 91 ? -4.397 10.627 -13.102 1.00 94.06 91 SER A O 1
ATOM 654 N N . ARG A 1 92 ? -4.413 12.474 -14.405 1.00 94.81 92 ARG A N 1
ATOM 655 C CA . ARG A 1 92 ? -4.049 13.431 -13.350 1.00 94.81 92 ARG A CA 1
ATOM 656 C C . ARG A 1 92 ? -5.046 13.408 -12.193 1.00 94.81 92 ARG A C 1
ATOM 658 O O . ARG A 1 92 ? -4.637 13.357 -11.038 1.00 94.81 92 ARG A O 1
ATOM 665 N N . GLU A 1 93 ? -6.334 13.429 -12.521 1.00 95.00 93 GLU A N 1
ATOM 666 C CA . GLU A 1 93 ? -7.414 13.434 -11.534 1.00 95.00 93 GLU A CA 1
ATOM 667 C C . GLU A 1 93 ? -7.458 12.121 -10.754 1.00 95.00 93 GLU A C 1
ATOM 669 O O . GLU A 1 93 ? -7.528 12.121 -9.529 1.00 95.00 93 GLU A O 1
ATOM 674 N N . ARG A 1 94 ? -7.296 10.988 -11.449 1.00 95.25 94 ARG A N 1
ATOM 675 C CA . ARG A 1 94 ? -7.291 9.675 -10.804 1.00 95.25 94 ARG A CA 1
ATOM 676 C C . ARG A 1 94 ? -6.105 9.509 -9.860 1.00 95.25 94 ARG A C 1
ATOM 678 O O . ARG A 1 94 ? -6.280 8.955 -8.784 1.00 95.25 94 ARG A O 1
ATOM 685 N N . ALA A 1 95 ? -4.922 10.006 -10.231 1.00 96.12 95 ALA A N 1
ATOM 686 C CA . ALA A 1 95 ? -3.752 9.970 -9.355 1.00 96.12 95 ALA A CA 1
ATOM 687 C C . ALA A 1 95 ? -4.002 10.770 -8.068 1.00 96.12 95 ALA A C 1
ATOM 689 O O . ALA A 1 95 ? -3.737 10.258 -6.988 1.00 96.12 95 ALA A O 1
ATOM 690 N N . ARG A 1 96 ? -4.576 11.979 -8.180 1.00 96.19 96 ARG A N 1
ATOM 691 C CA . ARG A 1 96 ? -4.931 12.821 -7.023 1.00 96.19 96 ARG A CA 1
ATOM 692 C C . ARG A 1 96 ? -5.976 12.167 -6.126 1.00 96.19 96 ARG A C 1
ATOM 694 O O . ARG A 1 96 ? -5.815 12.184 -4.915 1.00 96.19 96 ARG A O 1
ATOM 701 N N . GLN A 1 97 ? -7.018 11.583 -6.716 1.00 96.69 97 GLN A N 1
ATOM 702 C CA . GLN A 1 97 ? -8.083 10.916 -5.970 1.00 96.69 97 GLN A CA 1
ATOM 703 C C . GLN A 1 97 ? -7.547 9.723 -5.167 1.00 96.69 97 GLN A C 1
ATOM 705 O O . GLN A 1 97 ? -7.867 9.582 -3.992 1.00 96.69 97 GLN A O 1
ATOM 710 N N . ILE A 1 98 ? -6.715 8.883 -5.791 1.00 97.38 98 ILE A N 1
ATOM 711 C CA . ILE A 1 98 ? -6.120 7.713 -5.131 1.00 97.38 98 ILE A CA 1
ATOM 712 C C . ILE A 1 98 ? -5.142 8.147 -4.031 1.00 97.38 98 ILE A C 1
ATOM 714 O O . ILE A 1 98 ? -5.163 7.576 -2.946 1.00 97.38 98 ILE A O 1
ATOM 718 N N . ASP A 1 99 ? -4.314 9.161 -4.285 1.00 97.06 99 ASP A N 1
ATOM 719 C CA . ASP A 1 99 ? -3.360 9.689 -3.304 1.00 97.06 99 ASP A CA 1
ATOM 720 C C . ASP A 1 99 ? -4.067 10.319 -2.091 1.00 97.06 99 ASP A C 1
ATOM 722 O O . ASP A 1 99 ? -3.725 10.021 -0.949 1.00 97.06 99 ASP A O 1
ATOM 726 N N . ALA A 1 100 ? -5.126 11.105 -2.317 1.00 97.31 100 ALA A N 1
ATOM 727 C CA . ALA A 1 100 ? -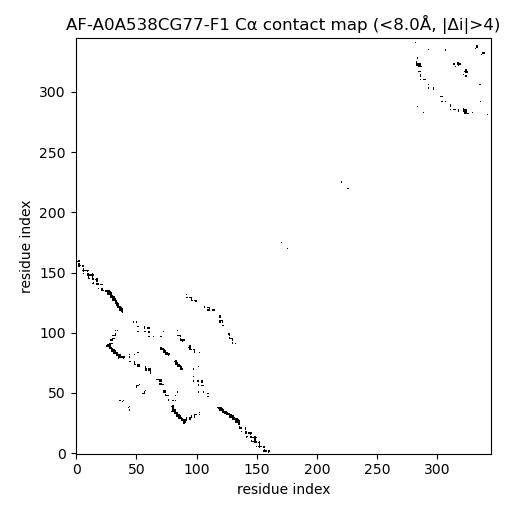5.941 11.676 -1.245 1.00 97.31 100 ALA A CA 1
ATOM 728 C C . ALA A 1 100 ? -6.595 10.592 -0.370 1.00 97.31 100 ALA A C 1
ATOM 730 O O . ALA A 1 100 ? -6.551 10.685 0.856 1.00 97.31 100 ALA A O 1
ATOM 731 N N . GLU A 1 101 ? -7.148 9.545 -0.986 1.00 98.06 101 GLU A N 1
ATOM 732 C CA . GLU A 1 101 ? -7.754 8.422 -0.262 1.00 98.06 101 GLU A CA 1
ATOM 733 C C . GLU A 1 101 ? -6.711 7.631 0.541 1.00 98.06 101 GLU A C 1
ATOM 735 O O . GLU A 1 101 ? -6.920 7.319 1.714 1.00 98.06 101 GLU A O 1
ATOM 740 N N . ALA A 1 102 ? -5.546 7.358 -0.056 1.00 97.56 102 ALA A N 1
ATOM 741 C CA . ALA A 1 102 ? -4.446 6.673 0.617 1.00 97.56 102 ALA A CA 1
ATOM 742 C C . ALA A 1 102 ? -3.974 7.442 1.860 1.00 97.56 102 ALA A C 1
ATOM 744 O O . ALA A 1 102 ? -3.748 6.853 2.917 1.00 97.56 102 ALA A O 1
ATOM 745 N N . VAL A 1 103 ? -3.871 8.767 1.754 1.00 97.50 103 VAL A N 1
ATOM 746 C CA . VAL A 1 103 ? -3.501 9.657 2.858 1.00 97.50 103 VAL A CA 1
ATOM 747 C C . VAL A 1 103 ? -4.535 9.633 3.983 1.00 97.50 103 VAL A C 1
ATOM 749 O O . VAL A 1 103 ? -4.147 9.541 5.148 1.00 97.50 103 VAL A O 1
ATOM 752 N N . VAL A 1 104 ? -5.833 9.682 3.663 1.00 97.31 104 VAL A N 1
ATOM 753 C CA . VAL A 1 104 ? -6.919 9.597 4.658 1.00 97.31 104 VAL A CA 1
ATOM 754 C C . VAL A 1 104 ? -6.900 8.248 5.377 1.00 97.31 104 VAL A C 1
ATOM 756 O O . VAL A 1 104 ? -7.023 8.184 6.600 1.00 97.31 104 VAL A O 1
ATOM 759 N N . LEU A 1 105 ? -6.686 7.158 4.643 1.00 97.00 105 LEU A N 1
ATOM 760 C CA . LEU A 1 105 ? -6.556 5.837 5.250 1.00 97.00 105 LEU A CA 1
ATOM 761 C C . LEU A 1 105 ? -5.313 5.744 6.136 1.00 97.00 105 LEU A C 1
ATOM 763 O O . LEU A 1 105 ? -5.382 5.176 7.224 1.00 97.00 105 LEU A O 1
ATOM 767 N N . LEU A 1 106 ? -4.187 6.329 5.724 1.00 96.62 106 LEU A N 1
ATOM 768 C CA . LEU A 1 106 ? -2.966 6.330 6.526 1.00 96.62 106 LEU A CA 1
ATOM 769 C C . LEU A 1 106 ? -3.117 7.120 7.824 1.00 96.62 106 LEU A C 1
ATOM 771 O O . LEU A 1 106 ? -2.701 6.625 8.873 1.00 96.62 106 LEU A O 1
ATOM 775 N N . THR A 1 107 ? -3.751 8.293 7.794 1.00 96.12 107 THR A N 1
ATOM 776 C CA . THR A 1 107 ? -3.977 9.081 9.016 1.00 96.12 107 THR A CA 1
ATOM 777 C C . THR A 1 107 ? -4.873 8.357 10.020 1.00 96.12 107 THR A C 1
ATOM 779 O O . THR A 1 107 ? -4.686 8.515 11.224 1.00 96.12 107 THR A O 1
ATOM 782 N N . GLN A 1 108 ? -5.781 7.496 9.552 1.00 95.62 108 GLN A N 1
ATOM 783 C CA . GLN A 1 108 ? -6.615 6.648 10.409 1.00 95.62 108 GLN A CA 1
ATOM 784 C C . GLN A 1 108 ? -5.894 5.377 10.887 1.00 95.62 108 GLN A C 1
ATOM 786 O O . GLN A 1 108 ? -6.022 4.981 12.048 1.00 95.62 108 GLN A O 1
ATOM 791 N N . LYS A 1 109 ? -5.143 4.706 10.006 1.00 95.44 109 LYS A N 1
ATOM 792 C CA . LYS A 1 109 ? -4.533 3.395 10.285 1.00 95.44 109 LYS A CA 1
ATOM 793 C C . LYS A 1 109 ? -3.251 3.485 11.100 1.00 95.44 109 LYS A C 1
ATOM 795 O O . LYS A 1 109 ? -2.963 2.556 11.853 1.00 95.44 109 LYS A O 1
ATOM 800 N N . VAL A 1 110 ? -2.489 4.573 10.983 1.00 95.25 110 VAL A N 1
ATOM 801 C CA . VAL A 1 110 ? -1.239 4.740 11.738 1.00 95.25 110 VAL A CA 1
ATOM 802 C C . VAL A 1 110 ? -1.499 4.764 13.253 1.00 95.25 110 VAL A C 1
ATOM 804 O O . VAL A 1 110 ? -0.915 3.926 13.942 1.00 95.25 110 VAL A O 1
ATOM 807 N N . PRO A 1 111 ? -2.413 5.592 13.798 1.00 93.56 111 PRO A N 1
ATOM 808 C CA . PRO A 1 111 ? -2.740 5.533 15.222 1.00 93.56 111 PRO A CA 1
ATOM 809 C C . PRO A 1 111 ? -3.242 4.147 15.644 1.00 93.56 111 PRO A C 1
ATOM 811 O O . PRO A 1 111 ? -2.763 3.604 16.629 1.00 93.56 111 PRO A O 1
ATOM 814 N N . GLN A 1 112 ? -4.119 3.510 14.856 1.00 93.50 112 GLN A N 1
ATOM 815 C CA . GLN A 1 112 ? -4.652 2.172 15.166 1.00 93.50 112 GLN A CA 1
ATOM 816 C C . GLN A 1 112 ? -3.561 1.100 15.272 1.00 93.50 112 GLN A C 1
ATOM 818 O O . GLN A 1 112 ? -3.630 0.220 16.127 1.00 93.50 112 GLN A O 1
ATOM 823 N N . ARG A 1 113 ? -2.560 1.143 14.386 1.00 93.25 113 ARG A N 1
ATOM 824 C CA . ARG A 1 113 ? -1.515 0.116 14.319 1.00 93.25 113 ARG A CA 1
ATOM 825 C C . ARG A 1 113 ? -0.418 0.318 15.358 1.00 93.25 113 ARG A C 1
ATOM 827 O O . ARG A 1 113 ? 0.190 -0.666 15.772 1.00 93.25 113 ARG A O 1
ATOM 834 N N . PHE A 1 114 ? -0.156 1.562 15.747 1.00 91.75 114 PHE A N 1
ATOM 835 C CA . PHE A 1 114 ? 0.981 1.915 16.595 1.00 91.75 114 PHE A CA 1
ATOM 836 C C . PHE A 1 114 ? 0.591 2.509 17.963 1.00 91.75 114 PHE A C 1
ATOM 838 O O . PHE A 1 114 ? 1.482 2.912 18.710 1.00 91.75 114 PHE A O 1
ATOM 845 N N . ALA A 1 115 ? -0.700 2.506 18.326 1.00 79.94 115 ALA A N 1
ATOM 846 C CA . ALA A 1 115 ? -1.235 3.050 19.585 1.00 79.94 115 ALA A CA 1
ATOM 847 C C . ALA A 1 115 ? -0.507 2.568 20.852 1.00 79.94 115 ALA A C 1
ATOM 849 O O . ALA A 1 115 ? -0.421 3.297 21.831 1.00 79.94 115 ALA A O 1
ATOM 850 N N . THR A 1 116 ? 0.047 1.355 20.847 1.00 79.19 116 THR A N 1
ATOM 851 C CA . THR A 1 116 ? 0.743 0.774 22.003 1.00 79.19 116 THR A CA 1
ATOM 852 C C . THR A 1 116 ? 2.136 1.350 22.261 1.00 79.19 116 THR A C 1
ATOM 854 O O . THR A 1 116 ? 2.715 1.048 23.297 1.00 79.19 116 THR A O 1
ATOM 857 N N . SER A 1 117 ? 2.726 2.109 21.329 1.00 65.12 117 SER A N 1
ATOM 858 C CA . SER A 1 117 ? 4.164 2.440 21.375 1.00 65.12 117 SER A CA 1
ATOM 859 C C . SER A 1 117 ? 4.505 3.913 21.628 1.00 65.12 117 SER A C 1
ATOM 861 O O . SER A 1 117 ? 5.647 4.188 21.984 1.00 65.12 117 SER A O 1
ATOM 863 N N . ALA A 1 118 ? 3.576 4.851 21.433 1.00 63.88 118 ALA A N 1
ATOM 864 C CA . ALA A 1 118 ? 3.709 6.278 21.755 1.00 63.88 118 ALA A CA 1
ATOM 865 C C . ALA A 1 118 ? 2.439 7.020 21.304 1.00 63.88 118 ALA A C 1
ATOM 867 O O . ALA A 1 118 ? 1.691 6.505 20.473 1.00 63.88 118 ALA A O 1
ATOM 868 N N . ASP A 1 119 ? 2.255 8.253 21.783 1.00 86.12 119 ASP A N 1
ATOM 869 C CA . ASP A 1 119 ? 1.286 9.223 21.259 1.00 86.12 119 ASP A CA 1
ATOM 870 C C . ASP A 1 119 ? 1.667 9.626 19.817 1.00 86.12 119 ASP A C 1
ATOM 872 O O . ASP A 1 119 ? 2.325 10.639 19.558 1.00 86.12 119 ASP A O 1
ATOM 876 N N . ILE A 1 120 ? 1.387 8.724 18.869 1.00 92.31 120 ILE A N 1
ATOM 877 C CA . ILE A 1 120 ? 1.756 8.871 17.464 1.00 92.31 120 ILE A CA 1
ATOM 878 C C . ILE A 1 120 ? 0.676 9.677 16.759 1.00 92.31 120 ILE A C 1
ATOM 880 O O . ILE A 1 120 ? -0.437 9.202 16.538 1.00 92.31 120 ILE A O 1
ATOM 884 N N . SER A 1 121 ? 1.041 10.881 16.333 1.00 91.75 121 SER A N 1
ATOM 885 C CA . SER A 1 121 ? 0.196 11.749 15.522 1.00 91.75 121 SER A CA 1
ATOM 886 C C . SER A 1 121 ? 0.701 11.804 14.085 1.00 91.75 121 SER A C 1
ATOM 888 O O . SER A 1 121 ? 1.904 11.813 13.803 1.00 91.75 121 SER A O 1
ATOM 890 N N . THR A 1 122 ? -0.249 11.838 13.154 1.00 95.31 122 THR A N 1
ATOM 891 C CA . THR A 1 122 ? 0.017 12.091 11.739 1.00 95.31 122 THR A CA 1
ATOM 892 C C . THR A 1 122 ? -0.713 13.361 11.329 1.00 95.31 122 THR A C 1
ATOM 894 O O . THR A 1 122 ? -1.905 13.513 11.580 1.00 95.31 122 THR A O 1
ATOM 897 N N . THR A 1 123 ? 0.005 14.313 10.742 1.00 96.06 123 THR A N 1
ATOM 898 C CA . THR A 1 123 ? -0.553 15.601 10.312 1.00 96.06 123 THR A CA 1
ATOM 899 C C . THR A 1 123 ? -0.305 15.782 8.826 1.00 96.06 123 THR A C 1
ATOM 901 O O . THR A 1 123 ? 0.824 15.636 8.366 1.00 96.06 123 THR A O 1
ATOM 904 N N . LEU A 1 124 ? -1.343 16.102 8.059 1.00 97.12 124 LEU A N 1
ATOM 905 C CA . LEU A 1 124 ? -1.203 16.399 6.637 1.00 97.12 124 LEU A CA 1
ATOM 906 C C . LEU A 1 124 ? -0.516 17.759 6.462 1.00 97.12 124 LEU A C 1
ATOM 908 O O . LEU A 1 124 ? -1.051 18.776 6.895 1.00 97.12 124 LEU A O 1
ATOM 912 N N . LEU A 1 125 ? 0.675 17.767 5.861 1.00 96.50 125 LEU A N 1
ATOM 913 C CA . LEU A 1 125 ? 1.425 18.992 5.570 1.00 96.50 125 LEU A CA 1
ATOM 914 C C . LEU A 1 125 ? 1.065 19.563 4.204 1.00 96.50 125 LEU A C 1
ATOM 916 O O . LEU A 1 125 ? 0.957 20.776 4.055 1.00 96.50 125 LEU A O 1
ATOM 920 N N . ASP A 1 126 ? 0.938 18.684 3.214 1.00 95.81 126 ASP A N 1
ATOM 921 C CA . ASP A 1 126 ? 0.709 19.056 1.823 1.00 95.81 126 ASP A CA 1
ATOM 922 C C . ASP A 1 126 ? -0.302 18.077 1.217 1.00 95.81 126 ASP A C 1
ATOM 924 O O . ASP A 1 126 ? -0.012 16.871 1.176 1.00 95.81 126 ASP A O 1
ATOM 928 N N . PRO A 1 127 ? -1.505 18.542 0.830 1.00 94.50 127 PRO A N 1
ATOM 929 C CA . PRO A 1 127 ? -2.514 17.683 0.231 1.00 94.50 127 PRO A CA 1
ATOM 930 C C . PRO A 1 127 ? -2.056 17.146 -1.129 1.00 94.50 127 PRO A C 1
ATOM 932 O O . PRO A 1 127 ? -1.142 17.675 -1.758 1.00 94.50 127 PRO A O 1
ATOM 935 N N . ALA A 1 128 ? -2.736 16.099 -1.600 1.00 90.94 128 ALA A N 1
ATOM 936 C CA . ALA A 1 128 ? -2.454 15.466 -2.882 1.00 90.94 128 ALA A CA 1
ATOM 937 C C . ALA A 1 128 ? -2.462 16.493 -4.026 1.00 90.94 128 ALA A C 1
ATOM 939 O O . ALA A 1 128 ? -3.504 16.989 -4.466 1.00 90.94 128 ALA A O 1
ATOM 940 N N . HIS A 1 129 ? -1.277 16.780 -4.544 1.00 88.44 129 HIS A N 1
ATOM 941 C CA . HIS A 1 129 ? -1.070 17.628 -5.705 1.00 88.44 129 HIS A CA 1
ATOM 942 C C . HIS A 1 129 ? -0.423 16.785 -6.802 1.00 88.44 129 HIS A C 1
ATOM 944 O O . HIS A 1 129 ? 0.450 15.950 -6.565 1.00 88.44 129 HIS A O 1
ATOM 950 N N . ALA A 1 130 ? -0.915 16.934 -8.034 1.00 76.75 130 ALA A N 1
ATOM 951 C CA . ALA A 1 130 ? -0.360 16.170 -9.149 1.00 76.75 130 ALA A CA 1
ATOM 952 C C . ALA A 1 130 ? 1.028 16.713 -9.473 1.00 76.75 130 ALA A C 1
ATOM 954 O O . ALA A 1 130 ? 1.134 17.800 -10.042 1.00 76.75 130 ALA A O 1
ATOM 955 N N . ALA A 1 131 ? 2.048 15.952 -9.095 1.00 66.81 131 ALA A N 1
ATOM 956 C CA . ALA A 1 131 ? 3.427 16.38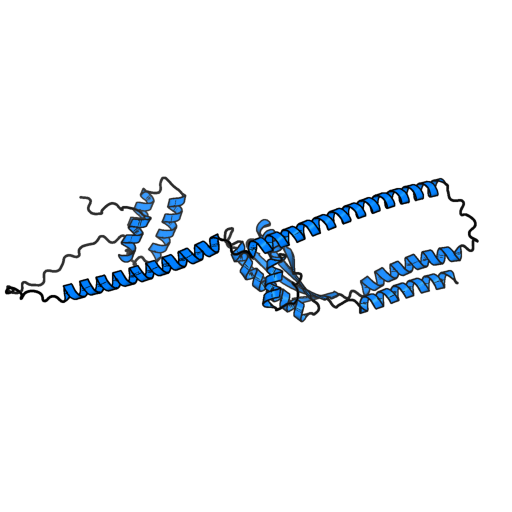8 -9.136 1.00 66.81 131 ALA A CA 1
ATOM 957 C C . ALA A 1 131 ? 3.990 16.395 -10.559 1.00 66.81 131 ALA A C 1
ATOM 959 O O . ALA A 1 131 ? 4.717 17.316 -10.900 1.00 66.81 131 ALA A O 1
ATOM 960 N N . GLU A 1 132 ? 3.646 15.441 -11.432 1.00 82.69 132 GLU A N 1
ATOM 961 C CA . GLU A 1 132 ? 4.223 15.437 -12.784 1.00 82.69 132 GLU A CA 1
ATOM 962 C C . GLU A 1 132 ? 3.596 14.385 -13.703 1.00 82.69 132 GLU A C 1
ATOM 964 O O . GLU A 1 132 ? 3.095 13.344 -13.263 1.00 82.69 132 GLU A O 1
ATOM 969 N N . GLN A 1 133 ? 3.671 14.628 -15.012 1.00 86.75 133 GLN A N 1
ATOM 970 C CA . GLN A 1 133 ? 3.483 13.580 -16.010 1.00 86.75 133 GLN A CA 1
ATOM 971 C C . GLN A 1 133 ? 4.774 12.754 -16.069 1.00 86.75 133 GLN A C 1
ATOM 973 O O . GLN A 1 133 ? 5.815 13.228 -16.510 1.00 86.75 133 GLN A O 1
ATOM 978 N N . THR A 1 134 ? 4.718 11.516 -15.582 1.00 85.06 134 THR A N 1
ATOM 979 C CA . THR A 1 134 ? 5.882 10.608 -15.525 1.00 85.06 134 THR A CA 1
ATOM 980 C C . THR A 1 134 ? 6.078 9.795 -16.802 1.00 85.06 134 THR A C 1
ATOM 982 O O . THR A 1 134 ? 7.149 9.233 -17.029 1.00 85.06 134 THR A O 1
ATOM 985 N N . SER A 1 135 ? 5.037 9.708 -17.626 1.00 80.00 135 SER A N 1
ATOM 986 C CA . SER A 1 135 ? 5.032 9.058 -18.933 1.00 80.00 135 SER A CA 1
ATOM 987 C C . SER A 1 135 ? 4.006 9.764 -19.819 1.00 80.00 135 SER A C 1
ATOM 989 O O . SER A 1 135 ? 2.927 10.074 -19.300 1.00 80.00 135 SER A O 1
ATOM 991 N N . PRO A 1 136 ? 4.301 9.978 -21.112 1.00 79.31 136 PRO A N 1
ATOM 992 C CA . PRO A 1 136 ? 5.507 9.562 -21.841 1.00 79.31 136 PRO A CA 1
ATOM 993 C C . PRO A 1 136 ? 6.751 10.423 -21.551 1.00 79.31 136 PRO A C 1
ATOM 995 O O . PRO A 1 136 ? 6.657 11.599 -21.217 1.00 79.31 136 PRO A O 1
ATOM 998 N N . THR A 1 137 ? 7.946 9.836 -21.712 1.00 84.69 137 THR A N 1
ATOM 999 C CA . THR A 1 137 ? 9.239 10.557 -21.639 1.00 84.69 137 THR A CA 1
ATOM 1000 C C . THR A 1 137 ? 9.875 10.635 -23.032 1.00 84.69 137 THR A C 1
ATOM 1002 O O . THR A 1 137 ? 10.827 9.900 -23.319 1.00 84.69 137 THR A O 1
ATOM 1005 N N . PRO A 1 138 ? 9.363 11.506 -23.928 1.00 82.94 138 PRO A N 1
ATOM 1006 C CA . PRO A 1 138 ? 9.756 11.525 -25.339 1.00 82.94 138 PRO A CA 1
ATOM 1007 C C . PRO A 1 138 ? 11.267 11.690 -25.513 1.00 82.94 138 PRO A C 1
ATOM 1009 O O . PRO A 1 138 ? 11.887 10.943 -26.266 1.00 82.94 138 PRO A O 1
ATOM 1012 N N . GLY A 1 139 ? 11.889 12.590 -24.741 1.00 82.94 139 GLY A N 1
ATOM 1013 C CA . GLY A 1 139 ? 13.334 12.817 -24.799 1.00 82.94 139 GLY A CA 1
ATOM 1014 C C . GLY A 1 139 ? 14.159 11.573 -24.451 1.00 82.94 139 GLY A C 1
ATOM 1015 O O . GLY A 1 139 ? 15.120 11.259 -25.149 1.00 82.94 139 GLY A O 1
ATOM 1016 N N . ARG A 1 140 ? 13.761 10.814 -23.419 1.00 85.06 140 ARG A N 1
ATOM 1017 C CA . ARG A 1 140 ? 14.484 9.601 -23.005 1.00 85.06 140 ARG A CA 1
ATOM 1018 C C . ARG A 1 140 ? 14.321 8.480 -24.026 1.00 85.06 140 ARG A C 1
ATOM 1020 O O . ARG A 1 140 ? 15.303 7.831 -24.377 1.00 85.06 140 ARG A O 1
ATOM 1027 N N . ASN A 1 141 ? 13.101 8.267 -24.515 1.00 82.94 141 ASN A N 1
ATOM 1028 C CA . ASN A 1 141 ? 12.814 7.218 -25.491 1.00 82.94 141 ASN A CA 1
ATOM 1029 C C . ASN A 1 141 ? 13.543 7.473 -26.818 1.00 82.94 141 ASN A C 1
ATOM 1031 O O . ASN A 1 141 ? 14.172 6.559 -27.354 1.00 82.94 141 ASN A O 1
ATOM 1035 N N . LEU A 1 142 ? 13.517 8.713 -27.319 1.00 86.38 142 LEU A N 1
ATOM 1036 C CA . LEU A 1 142 ? 14.225 9.099 -28.543 1.00 86.38 142 LEU A CA 1
ATOM 1037 C C . LEU A 1 142 ? 15.744 8.980 -28.387 1.00 86.38 142 LEU A C 1
ATOM 1039 O O . LEU A 1 142 ? 16.409 8.490 -29.294 1.00 86.38 142 LEU A O 1
ATOM 1043 N N . LEU A 1 143 ? 16.297 9.357 -27.230 1.00 88.44 143 LEU A N 1
ATOM 1044 C CA . LEU A 1 143 ? 17.731 9.226 -26.968 1.00 88.44 143 LEU A CA 1
ATOM 1045 C C . LEU A 1 143 ? 18.167 7.755 -26.962 1.00 88.44 143 LEU A C 1
ATOM 1047 O O . LEU A 1 143 ? 19.126 7.398 -27.643 1.00 88.44 143 LEU A O 1
ATOM 1051 N N . VAL A 1 144 ? 17.458 6.888 -26.232 1.00 87.38 144 VAL A N 1
ATOM 1052 C CA . VAL A 1 144 ? 17.807 5.459 -26.132 1.00 87.38 144 VAL A CA 1
ATOM 1053 C C . VAL A 1 144 ? 17.691 4.768 -27.491 1.00 87.38 144 VAL A C 1
ATOM 1055 O O . VAL A 1 144 ? 18.612 4.072 -27.914 1.00 87.38 144 VAL A O 1
ATOM 1058 N N . THR A 1 145 ? 16.587 4.981 -28.205 1.00 88.31 145 THR A N 1
ATOM 1059 C CA . THR A 1 145 ? 16.369 4.357 -29.520 1.00 88.31 145 THR A CA 1
ATOM 1060 C C . THR A 1 145 ? 17.277 4.937 -30.604 1.00 88.31 145 THR A C 1
ATOM 1062 O O . THR A 1 145 ? 17.768 4.191 -31.451 1.00 88.31 145 THR A O 1
ATOM 1065 N N . GLY A 1 146 ? 17.598 6.230 -30.530 1.00 85.50 146 GLY A N 1
ATOM 1066 C CA . GLY A 1 146 ? 18.611 6.870 -31.363 1.00 85.50 146 GLY A CA 1
ATOM 1067 C C . GLY A 1 146 ? 20.008 6.283 -31.144 1.00 85.50 146 GLY A C 1
ATOM 1068 O O . GLY A 1 146 ? 20.696 5.984 -32.118 1.00 85.50 146 GLY A O 1
ATOM 1069 N N . LEU A 1 147 ? 20.416 6.038 -29.891 1.00 89.81 147 LEU A N 1
ATOM 1070 C CA . LEU A 1 147 ? 21.689 5.372 -29.578 1.00 89.81 147 LEU A CA 1
ATOM 1071 C C . LEU A 1 147 ? 21.736 3.936 -30.114 1.00 89.81 147 LEU A C 1
ATOM 1073 O O . LEU A 1 147 ? 22.745 3.534 -30.691 1.00 89.81 147 LEU A O 1
ATOM 1077 N N . ILE A 1 148 ? 20.646 3.175 -29.979 1.00 88.69 148 ILE A N 1
ATOM 1078 C CA . ILE A 1 148 ? 20.544 1.826 -30.557 1.00 88.69 148 ILE A CA 1
ATOM 1079 C C . ILE A 1 148 ? 20.680 1.891 -32.086 1.00 88.69 148 ILE A C 1
ATOM 1081 O O . ILE A 1 148 ? 21.461 1.136 -32.669 1.00 88.69 148 ILE A O 1
ATOM 1085 N N . GLY A 1 149 ? 19.982 2.832 -32.730 1.00 85.94 149 GLY A N 1
ATOM 1086 C CA . GLY A 1 149 ? 20.078 3.076 -34.171 1.00 85.94 149 GLY A CA 1
ATOM 1087 C C . GLY A 1 149 ? 21.492 3.457 -34.619 1.00 85.94 149 GLY A C 1
ATOM 1088 O O . GLY A 1 149 ? 21.974 2.951 -35.631 1.00 85.94 149 GLY A O 1
ATOM 1089 N N . LEU A 1 150 ? 22.199 4.283 -33.841 1.00 88.19 150 LEU A N 1
ATOM 1090 C CA . LEU A 1 150 ? 23.593 4.660 -34.088 1.00 88.19 150 LEU A CA 1
ATOM 1091 C C . LEU A 1 150 ? 24.533 3.448 -34.010 1.00 88.19 150 LEU A C 1
ATOM 1093 O O . LEU A 1 150 ? 25.341 3.246 -34.916 1.00 88.19 150 LEU A O 1
ATOM 1097 N N . VAL A 1 151 ? 24.424 2.627 -32.961 1.00 89.56 151 VAL A N 1
ATOM 1098 C CA . VAL A 1 151 ? 25.257 1.422 -32.791 1.00 89.56 151 VAL A CA 1
ATOM 1099 C C . VAL A 1 151 ? 25.023 0.436 -33.939 1.00 89.56 151 VAL A C 1
ATOM 1101 O O . VAL A 1 151 ? 25.985 -0.053 -34.536 1.00 89.56 151 VAL A O 1
ATOM 1104 N N . ALA A 1 152 ? 23.761 0.197 -34.306 1.00 85.69 152 ALA A N 1
ATOM 1105 C CA . ALA A 1 152 ? 23.409 -0.643 -35.449 1.00 85.69 152 ALA A CA 1
ATOM 1106 C C . ALA A 1 152 ? 23.941 -0.064 -36.775 1.00 85.69 152 ALA A C 1
ATOM 1108 O O . ALA A 1 152 ? 24.516 -0.789 -37.590 1.00 85.69 152 ALA A O 1
ATOM 1109 N N . GLY A 1 153 ? 23.821 1.253 -36.963 1.00 81.69 153 GLY A N 1
ATOM 1110 C CA . GLY A 1 153 ? 24.319 1.964 -38.138 1.00 81.69 153 GLY A CA 1
ATOM 1111 C C . GLY A 1 153 ? 25.837 1.890 -38.285 1.00 81.69 153 GLY A C 1
ATOM 1112 O O . GLY A 1 153 ? 26.331 1.664 -39.389 1.00 81.69 153 GLY A O 1
ATOM 1113 N N . LEU A 1 154 ? 26.588 2.018 -37.186 1.00 86.19 154 LEU A N 1
ATOM 1114 C CA . LEU A 1 154 ? 28.047 1.870 -37.176 1.00 86.19 154 LEU A CA 1
ATOM 1115 C C . LEU A 1 154 ? 28.476 0.441 -37.528 1.00 86.19 154 LEU A C 1
ATOM 1117 O O . LEU A 1 154 ? 29.404 0.260 -38.320 1.00 86.19 154 LEU A O 1
ATOM 1121 N N . ALA A 1 155 ? 27.783 -0.572 -37.000 1.00 82.31 155 ALA A N 1
ATOM 1122 C CA . ALA A 1 155 ? 28.040 -1.970 -37.341 1.00 82.31 155 ALA A CA 1
ATOM 1123 C C . ALA A 1 155 ? 27.788 -2.251 -38.837 1.00 82.31 155 ALA A C 1
ATOM 1125 O O . ALA A 1 155 ? 28.640 -2.834 -39.515 1.00 82.31 155 ALA A O 1
ATOM 1126 N N . ALA A 1 156 ? 26.666 -1.766 -39.380 1.00 80.88 156 ALA A N 1
ATOM 1127 C CA . ALA A 1 156 ? 26.317 -1.923 -40.792 1.00 80.88 156 ALA A CA 1
ATOM 1128 C C . ALA A 1 156 ? 27.282 -1.160 -41.720 1.00 80.88 156 ALA A C 1
ATOM 1130 O O . ALA A 1 156 ? 27.805 -1.725 -42.683 1.00 80.88 156 ALA A O 1
ATOM 1131 N N . ALA A 1 157 ? 27.601 0.098 -41.405 1.00 78.94 157 ALA A N 1
ATOM 1132 C CA . ALA A 1 157 ? 28.538 0.913 -42.176 1.00 78.94 157 ALA A CA 1
ATOM 1133 C C . ALA A 1 157 ? 29.960 0.321 -42.183 1.00 78.94 157 ALA A C 1
ATOM 1135 O O . ALA A 1 157 ? 30.616 0.307 -43.227 1.00 78.94 157 ALA A O 1
ATOM 1136 N N . GLY A 1 158 ? 30.418 -0.223 -41.049 1.00 75.94 158 GLY A N 1
ATOM 1137 C CA . GLY A 1 158 ? 31.708 -0.908 -40.936 1.00 75.94 158 GLY A CA 1
ATOM 1138 C C . GLY A 1 158 ? 31.800 -2.182 -41.782 1.00 75.94 158 GLY A C 1
ATOM 1139 O O . GLY A 1 158 ? 32.874 -2.492 -42.302 1.00 75.94 158 GLY A O 1
ATOM 1140 N N . SER A 1 159 ? 30.681 -2.888 -41.973 1.00 74.75 159 SER A N 1
ATOM 1141 C CA . SER A 1 159 ? 30.619 -4.059 -42.857 1.00 74.75 159 SER A CA 1
ATOM 1142 C C . SER A 1 159 ? 30.731 -3.677 -44.342 1.00 74.75 159 SER A C 1
ATOM 1144 O O . SER A 1 159 ? 31.459 -4.324 -45.091 1.00 74.75 159 SER A O 1
ATOM 1146 N N . LEU A 1 160 ? 30.107 -2.564 -44.752 1.00 72.38 160 LEU A N 1
ATOM 1147 C CA . LEU A 1 160 ? 30.088 -2.079 -46.139 1.00 72.38 160 LEU A CA 1
ATOM 1148 C C . LEU A 1 160 ? 31.377 -1.365 -46.558 1.00 72.38 160 LEU A C 1
ATOM 1150 O O . LEU A 1 160 ? 31.839 -1.531 -47.686 1.00 72.38 160 LEU A O 1
ATOM 1154 N N . ALA A 1 161 ? 31.974 -0.568 -45.667 1.00 67.88 161 ALA A N 1
ATOM 1155 C CA . ALA A 1 161 ? 33.199 0.175 -45.965 1.00 67.88 161 ALA A CA 1
ATOM 1156 C C . ALA A 1 161 ? 34.412 -0.740 -46.171 1.00 67.88 161 ALA A C 1
ATOM 1158 O O . ALA A 1 161 ? 35.390 -0.341 -46.798 1.00 67.88 161 ALA A O 1
ATOM 1159 N N . ARG A 1 162 ? 34.360 -1.972 -45.654 1.00 64.44 162 ARG A N 1
ATOM 1160 C CA . ARG A 1 162 ? 35.492 -2.891 -45.730 1.00 64.44 162 ARG A CA 1
ATOM 1161 C C . ARG A 1 162 ? 35.654 -3.592 -47.064 1.00 64.44 162 ARG A C 1
ATOM 1163 O O . ARG A 1 162 ? 36.709 -4.194 -47.201 1.00 64.44 162 ARG A O 1
ATOM 1170 N N . GLY A 1 163 ? 34.700 -3.501 -48.005 1.00 50.09 163 GLY A N 1
ATOM 1171 C CA . GLY A 1 163 ? 34.852 -3.889 -49.423 1.00 50.09 163 GLY A CA 1
ATOM 1172 C C . GLY A 1 163 ? 35.554 -5.227 -49.687 1.00 50.09 163 GLY A C 1
ATOM 1173 O O . GLY A 1 163 ? 36.080 -5.450 -50.773 1.00 50.09 163 GLY A O 1
ATOM 1174 N N . ARG A 1 164 ? 35.627 -6.094 -48.679 1.00 46.12 164 ARG A N 1
ATOM 1175 C CA . ARG A 1 164 ? 36.423 -7.305 -48.690 1.00 46.12 164 ARG A CA 1
ATOM 1176 C C . ARG A 1 164 ? 35.442 -8.389 -49.106 1.00 46.12 164 ARG A C 1
ATOM 1178 O O . ARG A 1 164 ? 34.393 -8.495 -48.461 1.00 46.12 164 ARG A O 1
ATOM 1185 N N . PRO A 1 165 ? 35.752 -9.218 -50.118 1.00 49.66 165 PRO A N 1
ATOM 1186 C CA . PRO A 1 165 ? 35.110 -10.526 -50.177 1.00 49.66 165 PRO A CA 1
ATOM 1187 C C . PRO A 1 165 ? 35.269 -11.186 -48.793 1.00 49.66 165 PRO A C 1
ATOM 1189 O O . PRO A 1 165 ? 36.201 -10.812 -48.069 1.00 49.66 165 PRO A O 1
ATOM 1192 N N . PRO A 1 166 ? 34.408 -12.131 -48.381 1.00 51.44 166 PRO A N 1
ATOM 1193 C CA . PRO A 1 166 ? 34.586 -12.891 -47.144 1.00 51.44 166 PRO A CA 1
ATOM 1194 C C . PRO A 1 166 ? 35.822 -13.812 -47.243 1.00 51.44 166 PRO A C 1
ATOM 1196 O O . PRO A 1 166 ? 35.739 -15.027 -47.158 1.00 51.44 166 PRO A O 1
ATOM 1199 N N . GLY A 1 167 ? 36.995 -13.231 -47.471 1.00 48.09 167 GLY A N 1
ATOM 1200 C CA . GLY A 1 167 ? 38.299 -13.818 -47.286 1.00 48.09 167 GLY A CA 1
ATOM 1201 C C . GLY A 1 167 ? 38.663 -13.563 -45.840 1.00 48.09 167 GLY A C 1
ATOM 1202 O O . GLY A 1 167 ? 38.806 -12.409 -45.430 1.00 48.09 167 GLY A O 1
ATOM 1203 N N . ALA A 1 168 ? 38.722 -14.665 -45.097 1.00 50.97 168 ALA A N 1
ATOM 1204 C CA . ALA A 1 168 ? 39.210 -14.795 -43.741 1.00 50.97 168 ALA A CA 1
ATOM 1205 C C . ALA A 1 168 ? 40.020 -13.570 -43.289 1.00 50.97 168 ALA A C 1
ATOM 1207 O O . ALA A 1 168 ? 41.172 -13.372 -43.681 1.00 50.97 168 ALA A O 1
ATOM 1208 N N . ILE A 1 169 ? 39.434 -12.774 -42.387 1.00 51.12 169 ILE A N 1
ATOM 1209 C CA . ILE A 1 169 ? 40.256 -12.227 -41.310 1.00 51.12 169 ILE A CA 1
ATOM 1210 C C . ILE A 1 169 ? 40.979 -13.466 -40.802 1.00 51.12 169 ILE A C 1
ATOM 1212 O O . ILE A 1 169 ? 40.287 -14.400 -40.398 1.00 51.12 169 ILE A O 1
ATOM 1216 N N . ALA A 1 170 ? 42.303 -13.542 -40.959 1.00 55.78 170 ALA A N 1
ATOM 1217 C CA . ALA A 1 170 ? 43.081 -14.602 -40.343 1.00 55.78 170 ALA A CA 1
ATOM 1218 C C . ALA A 1 170 ? 42.721 -14.522 -38.863 1.00 55.78 170 ALA A C 1
ATOM 1220 O O . ALA A 1 170 ? 43.143 -13.597 -38.167 1.00 55.78 170 ALA A O 1
ATOM 1221 N N . ALA A 1 171 ? 41.774 -15.368 -38.459 1.00 60.22 171 ALA A N 1
ATOM 1222 C CA . ALA A 1 171 ? 41.206 -15.349 -37.139 1.00 60.22 171 ALA A CA 1
ATOM 1223 C C . ALA A 1 171 ? 42.407 -15.622 -36.265 1.00 60.22 171 ALA A C 1
ATOM 1225 O O . ALA A 1 171 ? 43.021 -16.677 -36.412 1.00 60.22 171 ALA A O 1
ATOM 1226 N N . ASP A 1 172 ? 42.809 -14.644 -35.451 1.00 71.50 172 ASP A N 1
ATOM 1227 C CA . ASP A 1 172 ? 43.811 -14.906 -34.435 1.00 71.50 172 ASP A CA 1
ATOM 1228 C C . ASP A 1 172 ? 43.295 -16.150 -33.697 1.00 71.50 172 ASP A C 1
ATOM 1230 O O . ASP A 1 172 ? 42.233 -16.077 -33.065 1.00 71.50 172 ASP A O 1
ATOM 1234 N N . PRO A 1 173 ? 43.969 -17.309 -33.810 1.00 81.69 173 PRO A N 1
ATOM 1235 C CA . PRO A 1 173 ? 43.442 -18.554 -33.271 1.00 81.69 173 PRO A CA 1
ATOM 1236 C C . PRO A 1 173 ? 43.269 -18.450 -31.750 1.00 81.69 173 PRO A C 1
ATOM 1238 O O . PRO A 1 173 ? 42.508 -19.204 -31.145 1.00 81.69 173 PRO A O 1
ATOM 1241 N N . ARG A 1 174 ? 43.926 -17.472 -31.107 1.00 84.88 174 ARG A N 1
ATOM 1242 C CA . ARG A 1 174 ? 43.713 -17.132 -29.699 1.00 84.88 174 ARG A CA 1
ATOM 1243 C C . ARG A 1 174 ? 42.400 -16.381 -29.474 1.00 84.88 174 ARG A C 1
ATOM 1245 O O . ARG A 1 174 ? 41.737 -16.637 -28.472 1.00 84.88 174 ARG A O 1
ATOM 1252 N N . ALA A 1 175 ? 42.007 -15.476 -30.369 1.00 82.94 175 ALA A N 1
ATOM 1253 C CA . ALA A 1 175 ? 40.716 -14.794 -30.304 1.00 82.94 175 ALA A CA 1
ATOM 1254 C C . ALA A 1 175 ? 39.557 -15.776 -30.505 1.00 82.94 175 ALA A C 1
ATOM 1256 O O . ALA A 1 175 ? 38.597 -15.734 -29.738 1.00 82.94 175 ALA A O 1
ATOM 1257 N N . GLU A 1 176 ? 39.686 -16.707 -31.452 1.00 85.62 176 GLU A N 1
ATOM 1258 C CA . GLU A 1 176 ? 38.679 -17.746 -31.677 1.00 85.62 176 GLU A CA 1
ATOM 1259 C C . GLU A 1 176 ? 38.547 -18.679 -30.465 1.00 85.62 176 GLU A C 1
ATOM 1261 O O . GLU A 1 176 ? 37.436 -18.940 -30.006 1.00 85.62 176 GLU A O 1
ATOM 1266 N N . LYS A 1 177 ? 39.670 -19.098 -29.863 1.00 90.44 177 LYS A N 1
ATOM 1267 C CA . LYS A 1 177 ? 39.651 -19.858 -28.602 1.00 90.44 177 LYS A CA 1
ATOM 1268 C C . LYS A 1 177 ? 38.952 -19.089 -27.476 1.00 90.44 177 LYS A C 1
ATOM 1270 O O . LYS A 1 177 ? 38.082 -19.655 -26.827 1.00 90.44 177 LYS A O 1
ATOM 1275 N N . ARG A 1 178 ? 39.263 -17.799 -27.277 1.00 91.44 178 ARG A N 1
ATOM 1276 C CA . ARG A 1 178 ? 38.597 -16.958 -26.257 1.00 91.44 178 ARG A CA 1
ATOM 1277 C C . ARG A 1 178 ? 37.093 -16.817 -26.503 1.00 91.44 178 ARG A C 1
ATOM 1279 O O . ARG A 1 178 ? 36.324 -16.830 -25.547 1.00 91.44 178 ARG A O 1
ATOM 1286 N N . LEU A 1 179 ? 36.677 -16.668 -27.761 1.00 88.62 179 LEU A N 1
ATOM 1287 C CA . LEU A 1 179 ? 35.265 -16.609 -28.146 1.00 88.62 179 LEU A CA 1
ATOM 1288 C C . LEU A 1 179 ? 34.553 -17.923 -27.831 1.00 88.62 179 LEU A C 1
ATOM 1290 O O . LEU A 1 179 ? 33.511 -17.881 -27.189 1.00 88.62 179 LEU A O 1
ATOM 1294 N N . ARG A 1 180 ? 35.140 -19.071 -28.191 1.00 92.62 180 ARG A N 1
ATOM 1295 C CA . ARG A 1 180 ? 34.588 -20.392 -27.853 1.00 92.62 180 ARG A CA 1
ATOM 1296 C C . ARG A 1 180 ? 34.438 -20.565 -26.342 1.00 92.62 180 ARG A C 1
ATOM 1298 O O . ARG A 1 180 ? 33.350 -20.883 -25.888 1.00 92.62 180 ARG A O 1
ATOM 1305 N N . THR A 1 181 ? 35.461 -20.211 -25.559 1.00 94.81 181 THR A N 1
ATOM 1306 C CA . THR A 1 181 ? 35.376 -20.251 -24.089 1.00 94.81 181 THR A CA 1
ATOM 1307 C C . THR A 1 181 ? 34.255 -19.361 -23.547 1.00 94.81 181 THR A C 1
ATOM 1309 O O . THR A 1 181 ? 33.495 -19.794 -22.688 1.00 94.81 181 THR A O 1
ATOM 1312 N N . ARG A 1 182 ? 34.099 -18.133 -24.060 1.00 95.12 182 ARG A N 1
ATOM 1313 C CA . ARG A 1 182 ? 33.003 -17.245 -23.637 1.00 95.12 182 ARG A CA 1
ATOM 1314 C C . ARG A 1 182 ? 31.631 -17.773 -24.043 1.00 95.12 182 ARG A C 1
ATOM 1316 O O . ARG A 1 182 ? 30.697 -17.645 -23.262 1.00 95.12 182 ARG A O 1
ATOM 1323 N N . ILE A 1 183 ? 31.505 -18.353 -25.235 1.00 95.12 183 ILE A N 1
ATOM 1324 C CA . ILE A 1 183 ? 30.262 -18.983 -25.694 1.00 95.12 183 ILE A CA 1
ATOM 1325 C C . ILE A 1 183 ? 29.911 -20.154 -24.774 1.00 95.12 183 ILE A C 1
ATOM 1327 O O . ILE A 1 183 ? 28.772 -20.240 -24.324 1.00 95.12 183 ILE A O 1
ATOM 1331 N N . ASP A 1 184 ? 30.879 -20.997 -24.416 1.00 95.75 184 ASP A N 1
ATOM 1332 C CA . ASP A 1 184 ? 30.668 -22.114 -23.492 1.00 95.75 184 ASP A CA 1
ATOM 1333 C C . ASP A 1 184 ? 30.272 -21.625 -22.088 1.00 95.75 184 ASP A C 1
ATOM 1335 O O . ASP A 1 184 ? 29.346 -22.164 -21.475 1.00 95.75 184 ASP A O 1
ATOM 1339 N N . GLU A 1 185 ? 30.913 -20.565 -21.586 1.00 97.00 185 GLU A N 1
ATOM 1340 C CA . GLU A 1 185 ? 30.561 -19.940 -20.306 1.00 97.00 185 GLU A CA 1
ATOM 1341 C C . GLU A 1 185 ? 29.151 -19.341 -20.313 1.00 97.00 185 GLU A C 1
ATOM 1343 O O . GLU A 1 185 ? 28.393 -19.555 -19.363 1.00 97.00 185 GLU A O 1
ATOM 1348 N N . VAL A 1 186 ? 28.779 -18.611 -21.369 1.00 95.56 186 VAL A N 1
ATOM 1349 C CA . VAL A 1 186 ? 27.433 -18.040 -21.526 1.00 95.56 186 VAL A CA 1
ATOM 1350 C C . VAL A 1 186 ? 26.405 -19.158 -21.630 1.00 95.56 186 VAL A C 1
ATOM 1352 O O . VAL A 1 186 ? 25.440 -19.153 -20.875 1.00 95.56 186 VAL A O 1
ATOM 1355 N N . THR A 1 187 ? 26.665 -20.183 -22.440 1.00 95.19 187 THR A N 1
ATOM 1356 C CA . THR A 1 187 ? 25.783 -21.350 -22.579 1.00 95.19 187 THR A CA 1
ATOM 1357 C C . THR A 1 187 ? 25.591 -22.065 -21.237 1.00 95.19 187 THR A C 1
ATOM 1359 O O . THR A 1 187 ? 24.484 -22.475 -20.885 1.00 95.19 187 THR A O 1
ATOM 1362 N N . LYS A 1 188 ? 26.654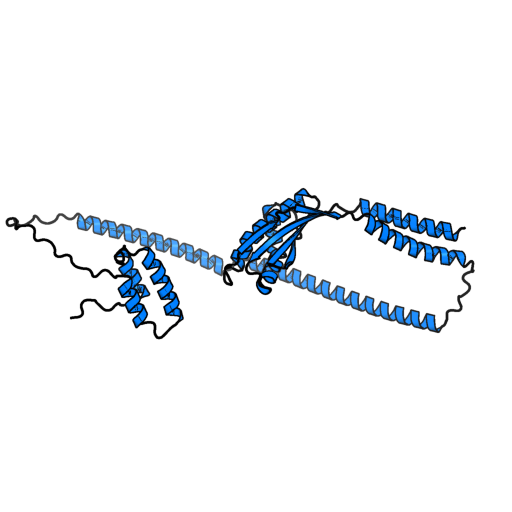 -22.194 -20.429 1.00 96.94 188 LYS A N 1
ATOM 1363 C CA . LYS A 1 188 ? 26.568 -22.766 -19.077 1.00 96.94 188 LYS A CA 1
ATOM 1364 C C . LYS A 1 188 ? 25.727 -21.892 -18.142 1.00 96.94 188 LYS A C 1
ATOM 1366 O O . LYS A 1 188 ? 24.925 -22.429 -17.377 1.00 96.94 188 LYS A O 1
ATOM 1371 N N . ARG A 1 189 ? 25.885 -20.565 -18.204 1.00 96.94 189 ARG A N 1
ATOM 1372 C CA . ARG A 1 189 ? 25.087 -19.611 -17.412 1.00 96.94 189 ARG A CA 1
ATOM 1373 C C . ARG A 1 189 ? 23.616 -19.626 -17.817 1.00 96.94 189 ARG A C 1
ATOM 1375 O O . ARG A 1 189 ? 22.765 -19.663 -16.936 1.00 96.94 189 ARG A O 1
ATOM 1382 N N . GLU A 1 190 ? 23.313 -19.664 -19.109 1.00 95.94 190 GLU A N 1
ATOM 1383 C CA . GLU A 1 190 ? 21.941 -19.742 -19.619 1.00 95.94 190 GLU A CA 1
ATOM 1384 C C . GLU A 1 190 ? 21.248 -21.029 -19.175 1.00 95.94 190 GLU A C 1
ATOM 1386 O O . GLU A 1 190 ? 20.132 -20.976 -18.664 1.00 95.94 190 GLU A O 1
ATOM 1391 N N . ARG A 1 191 ? 21.930 -22.180 -19.251 1.00 97.69 191 ARG A N 1
ATOM 1392 C CA . ARG A 1 191 ? 21.389 -23.445 -18.724 1.00 97.69 191 ARG A CA 1
ATOM 1393 C C . ARG A 1 191 ? 21.129 -23.380 -17.220 1.00 97.69 191 ARG A C 1
ATOM 1395 O O . ARG A 1 191 ? 20.091 -23.854 -16.766 1.00 97.69 191 ARG A O 1
ATOM 1402 N N . ALA A 1 192 ? 22.033 -22.778 -16.447 1.00 96.56 192 ALA A N 1
ATOM 1403 C CA . ALA A 1 192 ? 21.840 -22.609 -15.007 1.00 96.56 192 ALA A CA 1
ATOM 1404 C C . ALA A 1 192 ? 20.652 -21.681 -14.683 1.00 96.56 192 ALA A C 1
ATOM 1406 O O . ALA A 1 192 ? 19.895 -21.952 -13.751 1.00 96.56 192 ALA A O 1
ATOM 1407 N N . LEU A 1 193 ? 20.457 -20.609 -15.458 1.00 96.56 193 LEU A N 1
ATOM 1408 C CA . LEU A 1 193 ? 19.301 -19.721 -15.322 1.00 96.56 193 LEU A CA 1
ATOM 1409 C C . LEU A 1 193 ? 17.997 -20.426 -15.707 1.00 96.56 193 LEU A C 1
ATOM 1411 O O . LEU A 1 193 ? 17.029 -20.329 -14.959 1.00 96.56 193 LEU A O 1
ATOM 1415 N N . ALA A 1 194 ? 17.986 -21.193 -16.799 1.00 95.69 194 ALA A N 1
ATOM 1416 C CA . ALA A 1 194 ? 16.827 -21.984 -17.209 1.00 95.69 194 ALA A CA 1
ATOM 1417 C C . ALA A 1 194 ? 16.434 -23.021 -16.140 1.00 95.69 194 ALA A C 1
ATOM 1419 O O . ALA A 1 194 ? 15.255 -23.176 -15.831 1.00 95.69 194 ALA A O 1
ATOM 1420 N N . GLN A 1 195 ? 17.413 -23.677 -15.506 1.00 97.50 195 GLN A N 1
ATOM 1421 C CA . GLN A 1 195 ? 17.162 -24.595 -14.389 1.00 97.50 195 GLN A CA 1
ATOM 1422 C C . GLN A 1 195 ? 16.559 -23.882 -13.174 1.00 97.50 195 GLN A C 1
ATOM 1424 O O . GLN A 1 195 ? 15.601 -24.380 -12.588 1.00 97.50 195 GLN A O 1
ATOM 1429 N N . ARG A 1 196 ? 17.082 -22.706 -12.802 1.00 96.94 196 ARG A N 1
ATOM 1430 C CA . ARG A 1 196 ? 16.528 -21.908 -11.695 1.00 96.94 196 ARG A CA 1
ATOM 1431 C C . ARG A 1 196 ? 15.117 -21.411 -11.996 1.00 96.94 196 ARG A C 1
ATOM 1433 O O . ARG A 1 196 ? 14.268 -21.473 -11.116 1.00 96.94 196 ARG A O 1
ATOM 1440 N N . ALA A 1 197 ? 14.857 -20.971 -13.226 1.00 94.00 197 ALA A N 1
ATOM 1441 C CA . ALA A 1 197 ? 13.521 -20.582 -13.665 1.00 94.00 197 ALA A CA 1
ATOM 1442 C C . ALA A 1 197 ? 12.540 -21.762 -13.566 1.00 94.00 197 ALA A C 1
ATOM 1444 O O . ALA A 1 197 ? 11.451 -21.606 -13.025 1.00 94.00 197 ALA A O 1
ATOM 1445 N N . GLY A 1 198 ? 12.960 -22.964 -13.980 1.00 97.44 198 GLY A N 1
ATOM 1446 C CA . GLY A 1 198 ? 12.168 -24.184 -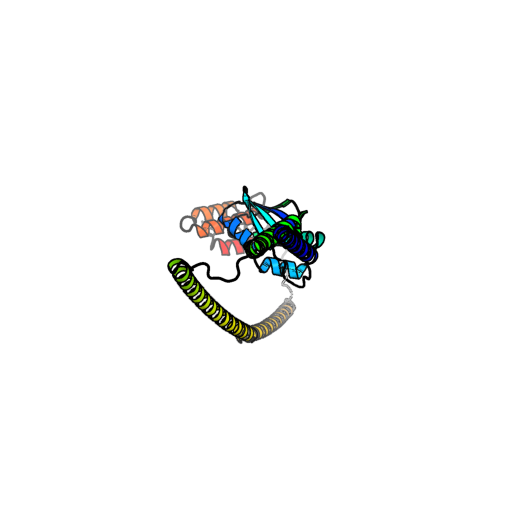13.809 1.00 97.44 198 GLY A CA 1
ATOM 1447 C C . GLY A 1 198 ? 11.889 -24.534 -12.341 1.00 97.44 198 GLY A C 1
ATOM 1448 O O . GLY A 1 198 ? 10.769 -24.901 -12.001 1.00 97.44 198 GLY A O 1
ATOM 1449 N N . GLN A 1 199 ? 12.875 -24.374 -11.450 1.00 97.69 199 GLN A N 1
ATOM 1450 C CA . GLN A 1 199 ? 12.689 -24.589 -10.007 1.00 97.69 199 GLN A CA 1
ATOM 1451 C C . GLN A 1 199 ? 11.721 -23.578 -9.381 1.00 97.69 199 GLN A C 1
ATOM 1453 O O . GLN A 1 199 ? 10.924 -23.953 -8.523 1.00 97.69 199 GLN A O 1
ATOM 1458 N N . LEU A 1 200 ? 11.781 -22.310 -9.797 1.00 96.25 200 LEU A N 1
ATOM 1459 C CA . LEU A 1 200 ? 10.858 -21.277 -9.326 1.00 96.25 200 LEU A CA 1
ATOM 1460 C C . LEU A 1 200 ? 9.430 -21.549 -9.803 1.00 96.25 200 LEU A C 1
ATOM 1462 O O . LEU A 1 200 ? 8.530 -21.550 -8.975 1.00 96.25 200 LEU A O 1
ATOM 1466 N N . ALA A 1 201 ? 9.243 -21.896 -11.078 1.00 94.94 201 ALA A N 1
ATOM 1467 C CA . ALA A 1 201 ? 7.931 -22.264 -11.614 1.00 94.94 201 ALA A CA 1
ATOM 1468 C C . ALA A 1 201 ? 7.334 -23.504 -10.917 1.00 94.94 201 ALA A C 1
ATOM 1470 O O . ALA A 1 201 ? 6.126 -23.594 -10.718 1.00 94.94 201 ALA A O 1
ATOM 1471 N N . ALA A 1 202 ? 8.168 -24.469 -10.515 1.00 97.12 202 ALA A N 1
ATOM 1472 C CA . ALA A 1 202 ? 7.710 -25.619 -9.735 1.00 97.12 202 ALA A CA 1
ATOM 1473 C C . ALA A 1 202 ? 7.277 -25.225 -8.311 1.00 97.12 202 ALA A C 1
ATOM 1475 O O . ALA A 1 202 ? 6.281 -25.743 -7.812 1.00 97.12 202 ALA A O 1
ATOM 1476 N N . ARG A 1 203 ? 8.002 -24.301 -7.663 1.00 97.31 203 ARG A N 1
ATOM 1477 C CA . ARG A 1 203 ? 7.622 -23.772 -6.343 1.00 97.31 203 ARG A CA 1
ATOM 1478 C C . ARG A 1 203 ? 6.356 -22.930 -6.393 1.00 97.31 203 ARG A C 1
ATOM 1480 O O . ARG A 1 203 ? 5.568 -23.012 -5.464 1.00 97.31 203 ARG A O 1
ATOM 1487 N N . GLU A 1 204 ? 6.171 -22.148 -7.448 1.00 97.19 204 GLU A N 1
ATOM 1488 C CA . GLU A 1 204 ? 4.957 -21.361 -7.669 1.00 97.19 204 GLU A CA 1
ATOM 1489 C C . GLU A 1 204 ? 3.729 -22.273 -7.720 1.00 97.19 204 GLU A C 1
ATOM 1491 O O . GLU A 1 204 ? 2.813 -22.092 -6.929 1.00 97.19 204 GLU A O 1
ATOM 1496 N N . LYS A 1 205 ? 3.779 -23.355 -8.505 1.00 96.50 205 LYS A N 1
ATOM 1497 C CA . LYS A 1 205 ? 2.699 -24.357 -8.547 1.00 96.50 205 LYS A CA 1
ATOM 1498 C C . LYS A 1 205 ? 2.450 -25.063 -7.211 1.00 96.50 205 LYS A C 1
ATOM 1500 O O . LYS A 1 205 ? 1.309 -25.362 -6.876 1.00 96.50 205 LYS A O 1
ATOM 1505 N N . ASP A 1 206 ? 3.506 -25.366 -6.453 1.00 97.75 206 ASP A N 1
ATOM 1506 C CA . ASP A 1 206 ? 3.375 -25.951 -5.108 1.00 97.75 206 ASP A CA 1
ATOM 1507 C C . ASP A 1 206 ? 2.703 -24.969 -4.133 1.00 97.75 206 ASP A C 1
ATOM 1509 O O . ASP A 1 206 ? 1.893 -25.377 -3.301 1.00 97.75 206 ASP A O 1
ATOM 1513 N N . LEU A 1 207 ? 3.005 -23.672 -4.248 1.00 96.31 207 LEU A N 1
ATOM 1514 C CA . LEU A 1 207 ? 2.357 -22.625 -3.460 1.00 96.31 207 LEU A CA 1
ATOM 1515 C C . LEU A 1 207 ? 0.899 -22.426 -3.868 1.00 96.31 207 LEU A C 1
ATOM 1517 O O . LEU A 1 207 ? 0.058 -22.426 -2.978 1.00 96.31 207 LEU A O 1
ATOM 1521 N N . GLU A 1 208 ? 0.590 -22.357 -5.163 1.00 95.50 208 GLU A N 1
ATOM 1522 C CA . GLU A 1 208 ? -0.792 -22.296 -5.663 1.00 95.50 208 GLU A CA 1
ATOM 1523 C C . GLU A 1 208 ? -1.616 -23.471 -5.124 1.00 95.50 208 GLU A C 1
ATOM 1525 O O . GLU A 1 208 ? -2.700 -23.284 -4.576 1.00 95.50 208 GLU A O 1
ATOM 1530 N N . HIS A 1 209 ? -1.066 -24.688 -5.164 1.00 97.56 209 HIS A N 1
ATOM 1531 C CA . HIS A 1 209 ? -1.759 -25.854 -4.626 1.00 97.56 209 HIS A CA 1
ATOM 1532 C C . HIS A 1 209 ? -1.955 -25.779 -3.103 1.00 97.56 209 HIS A C 1
ATOM 1534 O O . HIS A 1 209 ? -2.996 -26.189 -2.586 1.00 97.56 209 HIS A O 1
ATOM 1540 N N . ARG A 1 210 ? -0.982 -25.239 -2.355 1.00 96.75 210 ARG A N 1
ATOM 1541 C CA . ARG A 1 210 ? -1.152 -24.984 -0.914 1.00 96.75 210 ARG A CA 1
ATOM 1542 C C . ARG A 1 210 ? -2.195 -23.906 -0.643 1.00 96.75 210 ARG A C 1
ATOM 1544 O O . ARG A 1 210 ? -2.954 -24.055 0.308 1.00 96.75 210 ARG A O 1
ATOM 1551 N N . GLU A 1 211 ? -2.245 -22.848 -1.441 1.00 96.00 211 GLU A N 1
ATOM 1552 C CA . GLU A 1 211 ? -3.255 -21.795 -1.324 1.00 96.00 211 GLU A CA 1
ATOM 1553 C C . GLU A 1 211 ? -4.655 -22.349 -1.582 1.00 96.00 211 GLU A C 1
ATOM 1555 O O . GLU A 1 211 ? -5.555 -22.103 -0.783 1.00 96.00 211 GLU A O 1
ATOM 1560 N N . GLU A 1 212 ? -4.829 -23.185 -2.608 1.00 95.69 212 GLU A N 1
ATOM 1561 C CA . GLU A 1 212 ? -6.085 -23.898 -2.864 1.00 95.69 212 GLU A CA 1
ATOM 1562 C C . GLU A 1 212 ? -6.475 -24.812 -1.695 1.00 95.69 212 GLU A C 1
ATOM 1564 O O . GLU A 1 212 ? -7.634 -24.827 -1.277 1.00 95.69 212 GLU A O 1
ATOM 1569 N N . GLN A 1 213 ? -5.519 -25.553 -1.124 1.00 95.25 213 GLN A N 1
ATOM 1570 C CA . GLN A 1 213 ? -5.772 -26.397 0.047 1.00 95.25 213 GLN A CA 1
ATOM 1571 C C . GLN A 1 213 ? -6.174 -25.574 1.273 1.00 95.25 213 GLN A C 1
ATOM 1573 O O . GLN A 1 213 ? -7.093 -25.962 1.993 1.00 95.25 213 GLN A O 1
ATOM 1578 N N . LEU A 1 214 ? -5.510 -24.442 1.512 1.00 93.50 214 LEU A N 1
ATOM 1579 C CA . LEU A 1 214 ? -5.829 -23.541 2.616 1.00 93.50 214 LEU A CA 1
ATOM 1580 C C . LEU A 1 214 ? -7.186 -22.867 2.412 1.00 93.50 214 LEU A C 1
ATOM 1582 O O . LEU A 1 214 ? -7.955 -22.780 3.364 1.00 93.50 214 LEU A O 1
ATOM 1586 N N . ALA A 1 215 ? -7.513 -22.457 1.186 1.00 91.62 215 ALA A N 1
ATOM 1587 C CA . ALA A 1 215 ? -8.819 -21.914 0.830 1.00 91.62 215 ALA A CA 1
ATOM 1588 C C . ALA A 1 215 ? -9.930 -22.962 0.999 1.00 91.62 215 ALA A C 1
ATOM 1590 O O . ALA A 1 215 ? -10.991 -22.668 1.541 1.00 91.62 215 ALA A O 1
ATOM 1591 N N . ALA A 1 216 ? -9.682 -24.214 0.608 1.00 91.44 216 ALA A N 1
ATOM 1592 C CA . ALA A 1 216 ? -10.618 -25.310 0.835 1.00 91.44 216 ALA A CA 1
ATOM 1593 C C . ALA A 1 216 ? -10.764 -25.651 2.329 1.00 91.44 216 ALA A C 1
ATOM 1595 O O . ALA A 1 216 ? -11.851 -26.017 2.775 1.00 91.44 216 ALA A O 1
ATOM 1596 N N . ALA A 1 217 ? -9.685 -25.536 3.108 1.00 88.44 217 ALA A N 1
ATOM 1597 C CA . ALA A 1 217 ? -9.707 -25.750 4.550 1.00 88.44 217 ALA A CA 1
ATOM 1598 C C . ALA A 1 217 ? -10.440 -24.624 5.295 1.00 88.44 217 ALA A C 1
ATOM 1600 O O . ALA A 1 217 ? -11.165 -24.920 6.238 1.00 88.44 217 ALA A O 1
ATOM 1601 N N . SER A 1 218 ? -10.294 -23.367 4.865 1.00 86.69 218 SER A N 1
ATOM 1602 C CA . SER A 1 218 ? -10.985 -22.216 5.460 1.00 86.69 218 SER A CA 1
ATOM 1603 C C . SER A 1 218 ? -12.447 -22.103 5.028 1.00 86.69 218 SER A C 1
ATOM 1605 O O . SER A 1 218 ? -13.274 -21.634 5.803 1.00 86.69 218 SER A O 1
ATOM 1607 N N . ALA A 1 219 ? -12.789 -22.564 3.820 1.00 83.50 219 ALA A N 1
ATOM 1608 C CA . ALA A 1 219 ? -14.171 -22.631 3.349 1.00 83.50 219 ALA A CA 1
ATOM 1609 C C . ALA A 1 219 ? -14.981 -23.745 4.027 1.00 83.50 219 ALA A C 1
ATOM 1611 O O . ALA A 1 219 ? -16.211 -23.700 4.017 1.00 83.50 219 ALA A O 1
ATOM 1612 N N . ARG A 1 220 ? -14.322 -24.757 4.610 1.00 81.44 220 ARG A N 1
ATOM 1613 C CA . ARG A 1 220 ? -15.010 -25.721 5.469 1.00 81.44 220 ARG A CA 1
ATOM 1614 C C . ARG A 1 220 ? -15.357 -25.006 6.775 1.00 81.44 220 ARG A C 1
ATOM 1616 O O . ARG A 1 220 ? -14.426 -24.651 7.497 1.00 81.44 220 ARG A O 1
ATOM 1623 N N . PRO A 1 221 ? -16.651 -24.804 7.094 1.00 72.06 221 PRO A N 1
ATOM 1624 C CA . PRO A 1 221 ? -17.038 -24.260 8.388 1.00 72.06 221 PRO A CA 1
ATOM 1625 C C . PRO A 1 221 ? -16.376 -25.118 9.458 1.00 72.06 221 PRO A C 1
ATOM 1627 O O . PRO A 1 221 ? -16.449 -26.354 9.412 1.00 72.06 221 PRO A O 1
ATOM 1630 N N . SER A 1 222 ? -15.619 -24.485 10.353 1.00 76.50 222 SER A N 1
ATOM 1631 C CA . SER A 1 222 ? -14.903 -25.262 11.347 1.00 76.50 222 SER A CA 1
ATOM 1632 C C . SER A 1 222 ? -15.954 -25.919 12.240 1.00 76.50 222 SER A C 1
ATOM 1634 O O . SER A 1 222 ? -16.934 -25.290 12.634 1.00 76.50 222 SER A O 1
ATOM 1636 N N . ALA A 1 223 ? -15.772 -27.192 12.596 1.00 77.62 223 ALA A N 1
ATOM 1637 C CA . ALA A 1 223 ? -16.671 -27.855 13.547 1.00 77.62 223 ALA A CA 1
ATOM 1638 C C . ALA A 1 223 ? -16.774 -27.076 14.880 1.00 77.62 223 ALA A C 1
ATOM 1640 O O . ALA A 1 223 ? -17.731 -27.241 15.634 1.00 77.62 223 ALA A O 1
ATOM 1641 N N . SER A 1 224 ? -15.790 -26.209 15.152 1.00 80.38 224 SER A N 1
ATOM 1642 C CA . SER A 1 224 ? -15.797 -25.251 16.251 1.00 80.38 224 SER A CA 1
ATOM 1643 C C . SER A 1 224 ? -16.821 -24.129 16.063 1.00 80.38 224 SER A C 1
ATOM 1645 O O . SER A 1 224 ? -17.476 -23.777 17.038 1.00 80.38 224 SER A O 1
ATOM 1647 N N . ASP A 1 225 ? -16.999 -23.595 14.852 1.00 86.38 225 ASP A N 1
ATOM 1648 C CA . ASP A 1 225 ? -17.984 -22.543 14.563 1.00 86.38 225 ASP A CA 1
ATOM 1649 C C . ASP A 1 225 ? -19.409 -23.080 14.702 1.00 86.38 225 ASP A C 1
ATOM 1651 O O . ASP A 1 225 ? -20.243 -22.470 15.370 1.00 86.38 225 ASP A O 1
ATOM 1655 N N . ASP A 1 226 ? -19.669 -24.283 14.184 1.00 87.94 226 ASP A N 1
ATOM 1656 C CA . ASP A 1 226 ? -20.960 -24.953 14.364 1.00 87.94 226 ASP A CA 1
ATOM 1657 C C . ASP A 1 226 ? -21.227 -25.277 15.843 1.00 87.94 226 ASP A C 1
ATOM 1659 O O . ASP A 1 226 ? -22.347 -25.123 16.338 1.00 87.94 226 ASP A O 1
ATOM 1663 N N . ALA A 1 227 ? -20.202 -25.713 16.583 1.00 87.00 227 ALA A N 1
ATOM 1664 C CA . ALA A 1 227 ? -20.316 -25.955 18.019 1.00 87.00 227 ALA A CA 1
ATOM 1665 C C . ALA A 1 227 ? -20.542 -24.654 18.808 1.00 87.00 227 ALA A C 1
ATOM 1667 O O . ALA A 1 227 ? -21.319 -24.652 19.766 1.00 87.00 227 ALA A O 1
ATOM 1668 N N . ALA A 1 228 ? -19.902 -23.552 18.413 1.00 90.62 228 ALA A N 1
ATOM 1669 C CA . ALA A 1 228 ? -20.100 -22.236 19.008 1.00 90.62 228 ALA A CA 1
ATOM 1670 C C . ALA A 1 228 ? -21.520 -21.719 18.743 1.00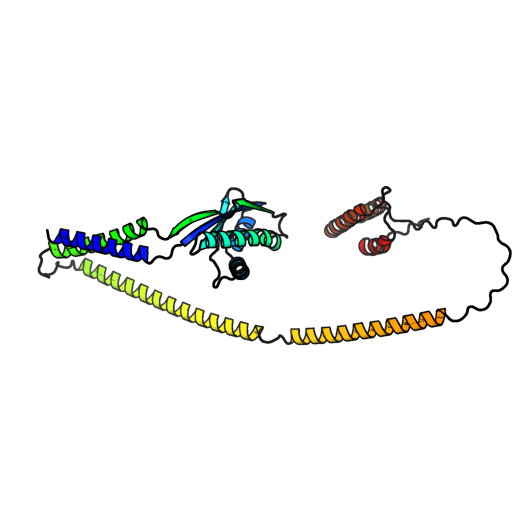 90.62 228 ALA A C 1
ATOM 1672 O O . ALA A 1 228 ? -22.196 -21.320 19.689 1.00 90.62 228 ALA A O 1
ATOM 1673 N N . ALA A 1 229 ? -22.016 -21.834 17.508 1.00 92.44 229 ALA A N 1
ATOM 1674 C CA . ALA A 1 229 ? -23.382 -21.462 17.145 1.00 92.44 229 ALA A CA 1
ATOM 1675 C C . ALA A 1 229 ? -24.429 -22.269 17.934 1.00 92.44 229 ALA A C 1
ATOM 1677 O O . ALA A 1 229 ? -25.411 -21.712 18.429 1.00 92.44 229 ALA A O 1
ATOM 1678 N N . ARG A 1 230 ? -24.200 -23.577 18.129 1.00 95.25 230 ARG A N 1
ATOM 1679 C CA . ARG A 1 230 ? -25.063 -24.425 18.973 1.00 95.25 230 ARG A CA 1
ATOM 1680 C C . ARG A 1 230 ? -25.050 -23.988 20.437 1.00 95.25 230 ARG A C 1
ATOM 1682 O O . ARG A 1 230 ? -26.114 -23.886 21.042 1.00 95.25 230 ARG A O 1
ATOM 1689 N N . ARG A 1 231 ? -23.872 -23.697 21.001 1.00 95.50 231 ARG A N 1
ATOM 1690 C CA . ARG A 1 231 ? -23.752 -23.191 22.381 1.00 95.50 231 ARG A CA 1
ATOM 1691 C C . ARG A 1 231 ? -24.435 -21.840 22.549 1.00 95.50 231 ARG A C 1
ATOM 1693 O O . ARG A 1 231 ? -25.085 -21.618 23.562 1.00 95.50 231 ARG A O 1
ATOM 1700 N N . GLU A 1 232 ? -24.324 -20.951 21.568 1.00 97.69 232 GLU A N 1
ATOM 1701 C CA . GLU A 1 232 ? -24.993 -19.652 21.604 1.00 97.69 232 GLU A CA 1
ATOM 1702 C C . GLU A 1 232 ? -26.520 -19.811 21.625 1.00 97.69 232 GLU A C 1
ATOM 1704 O O . GLU A 1 232 ? -27.198 -19.161 22.420 1.00 97.69 232 GLU A O 1
ATOM 1709 N N . GLN A 1 233 ? -27.069 -20.712 20.804 1.00 97.19 233 GLN A N 1
ATOM 1710 C CA . GLN A 1 233 ? -28.500 -21.029 20.821 1.00 97.19 233 GLN A CA 1
ATOM 1711 C C . GLN A 1 233 ? -28.942 -21.647 22.154 1.00 97.19 233 GLN A C 1
ATOM 1713 O O . GLN A 1 233 ? -29.977 -21.257 22.694 1.00 97.19 233 GLN A O 1
ATOM 1718 N N . GLU A 1 234 ? -28.151 -22.565 22.713 1.00 98.06 234 GLU A N 1
ATOM 1719 C CA . GLU A 1 234 ? -28.420 -23.165 24.023 1.00 98.06 234 GLU A CA 1
ATOM 1720 C C . GLU A 1 234 ? -28.432 -22.104 25.134 1.00 98.06 234 GLU A C 1
ATOM 1722 O O . GLU A 1 234 ? -29.346 -22.071 25.960 1.00 98.06 234 GLU A O 1
ATOM 1727 N N . LEU A 1 235 ? -27.455 -21.191 25.130 1.00 98.06 235 LEU A N 1
ATOM 1728 C CA . LEU A 1 235 ? -27.378 -20.088 26.086 1.00 98.06 235 LEU A CA 1
ATOM 1729 C C . LEU A 1 235 ? -28.547 -19.114 25.929 1.00 98.06 235 LEU A C 1
ATOM 1731 O O . LEU A 1 235 ? -29.150 -18.747 26.934 1.00 98.06 235 LEU A O 1
ATOM 1735 N N . LYS A 1 236 ? -28.922 -18.746 24.697 1.00 97.88 236 LYS A N 1
ATOM 1736 C CA . LYS A 1 236 ? -30.124 -17.937 24.429 1.00 97.88 236 LYS A CA 1
ATOM 1737 C C . LYS A 1 236 ? -31.377 -18.599 25.005 1.00 97.88 236 LYS A C 1
ATOM 1739 O O . LYS A 1 236 ? -32.152 -17.929 25.682 1.00 97.88 236 LYS A O 1
ATOM 1744 N N . GLY A 1 237 ? -31.529 -19.913 24.823 1.00 98.06 237 GLY A N 1
ATOM 1745 C CA . GLY A 1 237 ? -32.618 -20.685 25.425 1.00 98.06 237 GLY A CA 1
ATOM 1746 C C . GLY A 1 237 ? -32.622 -20.619 26.955 1.00 98.06 237 GLY A C 1
ATOM 1747 O O . GLY A 1 237 ? -33.654 -20.317 27.555 1.00 98.06 237 GLY A O 1
ATOM 1748 N N . ARG A 1 238 ? -31.461 -20.820 27.595 1.00 97.81 238 ARG A N 1
ATOM 1749 C CA . ARG A 1 238 ? -31.320 -20.726 29.061 1.00 97.81 238 ARG A CA 1
ATOM 1750 C C . ARG A 1 238 ? -31.625 -19.330 29.597 1.00 97.81 238 ARG A C 1
ATOM 1752 O O . ARG A 1 238 ? -32.284 -19.210 30.624 1.00 97.81 238 ARG A O 1
ATOM 1759 N N . VAL A 1 239 ? -31.172 -18.282 28.910 1.00 98.31 239 VAL A N 1
ATOM 1760 C CA . VAL A 1 239 ? -31.453 -16.889 29.292 1.00 98.31 239 VAL A CA 1
ATOM 1761 C C . VAL A 1 239 ? -32.955 -16.613 29.237 1.00 98.31 239 VAL A C 1
ATOM 1763 O O . VAL A 1 239 ? -33.504 -16.058 30.188 1.00 98.31 239 VAL A O 1
ATOM 1766 N N . SER A 1 240 ? -33.644 -17.052 28.179 1.00 98.06 240 SER A N 1
ATOM 1767 C CA . SER A 1 240 ? -35.103 -16.923 28.089 1.00 98.06 240 SER A CA 1
ATOM 1768 C C . SER A 1 240 ? -35.834 -17.701 29.187 1.00 98.06 240 SER A C 1
ATOM 1770 O O . SER A 1 240 ? -36.800 -17.195 29.756 1.00 98.06 240 SER A O 1
ATOM 1772 N N . GLU A 1 241 ? -35.369 -18.906 29.530 1.00 98.25 241 GLU A N 1
ATOM 1773 C CA . GLU A 1 241 ? -35.956 -19.696 30.617 1.00 98.25 241 GLU A CA 1
ATOM 1774 C C . GLU A 1 241 ? -35.790 -19.013 31.982 1.00 98.25 241 GLU A C 1
ATOM 1776 O O . GLU A 1 241 ? -36.754 -18.920 32.744 1.00 98.25 241 GLU A O 1
ATOM 1781 N N . LEU A 1 242 ? -34.593 -18.502 32.285 1.00 97.94 242 LEU A N 1
ATOM 1782 C CA . LEU A 1 242 ? -34.332 -17.766 33.523 1.00 97.94 242 LEU A CA 1
ATOM 1783 C C . LEU A 1 242 ? -35.171 -16.489 33.609 1.00 97.94 242 LEU A C 1
ATOM 1785 O O . LEU A 1 242 ? -35.729 -16.211 34.667 1.00 97.94 242 LEU A O 1
ATOM 1789 N N . GLY A 1 243 ? -35.326 -15.764 32.496 1.00 97.81 243 GLY A N 1
ATOM 1790 C CA . GLY A 1 243 ? -36.211 -14.601 32.421 1.00 97.81 243 GLY A CA 1
ATOM 1791 C C . GLY A 1 243 ? -37.661 -14.946 32.774 1.00 97.81 243 GLY A C 1
ATOM 1792 O O . GLY A 1 243 ? -38.288 -14.235 33.555 1.00 97.81 243 GLY A O 1
ATOM 1793 N N . ARG A 1 244 ? -38.175 -16.084 32.285 1.00 98.25 244 ARG A N 1
ATOM 1794 C CA . ARG A 1 244 ? -39.522 -16.562 32.640 1.00 98.25 244 ARG A CA 1
ATOM 1795 C C . ARG A 1 244 ? -39.644 -16.896 34.129 1.00 98.25 244 ARG A C 1
ATOM 1797 O O . ARG A 1 244 ? -40.617 -16.494 34.756 1.00 98.25 244 ARG A O 1
ATOM 1804 N N . ARG A 1 245 ? -38.653 -17.586 34.705 1.00 97.81 245 ARG A N 1
ATOM 1805 C CA . ARG A 1 245 ? -38.650 -17.936 36.140 1.00 97.81 245 ARG A CA 1
ATOM 1806 C C . ARG A 1 245 ? -38.590 -16.706 37.044 1.00 97.81 245 ARG A C 1
ATOM 1808 O O . ARG A 1 245 ? -39.226 -16.699 38.093 1.00 97.81 245 ARG A O 1
ATOM 1815 N N . LEU A 1 246 ? -37.824 -15.685 36.658 1.00 97.69 246 LEU A N 1
ATOM 1816 C CA . LEU A 1 246 ? -37.765 -14.420 37.393 1.00 97.69 246 LEU A CA 1
ATOM 1817 C C . LEU A 1 246 ? -39.115 -13.701 37.359 1.00 97.69 246 LEU A C 1
ATOM 1819 O O . LEU A 1 246 ? -39.605 -13.317 38.413 1.00 97.69 246 LEU A O 1
ATOM 1823 N N . ALA A 1 247 ? -39.755 -13.618 36.190 1.00 97.00 247 ALA A N 1
ATOM 1824 C CA . ALA A 1 247 ? -41.086 -13.022 36.067 1.00 97.00 247 ALA A CA 1
ATOM 1825 C C . ALA A 1 247 ? -42.146 -13.767 36.904 1.00 97.00 247 ALA A C 1
ATOM 1827 O O . ALA A 1 247 ? -42.980 -13.139 37.552 1.00 97.00 247 ALA A O 1
ATOM 1828 N N . GLU A 1 248 ? -42.098 -15.105 36.940 1.00 97.25 248 GLU A N 1
ATOM 1829 C CA . GLU A 1 248 ? -42.967 -15.918 37.805 1.00 97.25 248 GLU A CA 1
ATOM 1830 C C . GLU A 1 248 ? -42.730 -15.610 39.294 1.00 97.25 248 GLU A C 1
ATOM 1832 O O . GLU A 1 248 ? -43.685 -15.421 40.046 1.00 97.25 248 GLU A O 1
ATOM 1837 N N . ARG A 1 249 ? -41.467 -15.490 39.722 1.00 96.44 249 ARG A N 1
ATOM 1838 C CA . ARG A 1 249 ? -41.115 -15.154 41.112 1.00 96.44 249 ARG A CA 1
ATOM 1839 C C . ARG A 1 249 ? -41.526 -13.746 41.512 1.00 96.44 249 ARG A C 1
ATOM 1841 O O . ARG A 1 249 ? -42.002 -13.552 42.626 1.00 96.44 249 ARG A O 1
ATOM 1848 N N . GLU A 1 250 ? -41.362 -12.777 40.622 1.00 95.81 250 GLU A N 1
ATOM 1849 C CA . GLU A 1 250 ? -41.845 -11.415 40.847 1.00 95.81 250 GLU A CA 1
ATOM 1850 C C . GLU A 1 250 ? -43.368 -11.388 41.004 1.00 95.81 250 GLU A C 1
ATOM 1852 O O . GLU A 1 250 ? -43.874 -10.721 41.904 1.00 95.81 250 GLU A O 1
ATOM 1857 N N . ALA A 1 251 ? -44.101 -12.163 40.197 1.00 94.44 251 ALA A N 1
ATOM 1858 C CA . ALA A 1 251 ? -45.551 -12.281 40.322 1.00 94.44 251 ALA A CA 1
ATOM 1859 C C . ALA A 1 251 ? -45.980 -12.949 41.643 1.00 94.44 251 ALA A C 1
ATOM 1861 O O . ALA A 1 251 ? -46.916 -12.472 42.283 1.00 94.44 251 ALA A O 1
ATOM 1862 N N . GLU A 1 252 ? -45.290 -14.009 42.084 1.00 93.94 252 GLU A N 1
ATOM 1863 C CA . GLU A 1 252 ? -45.526 -14.640 43.395 1.00 93.94 252 GLU A CA 1
ATOM 1864 C C . GLU A 1 252 ? -45.304 -13.652 44.549 1.00 93.94 252 GLU A C 1
ATOM 1866 O O . GLU A 1 252 ? -46.133 -13.557 45.453 1.00 93.94 252 GLU A O 1
ATOM 1871 N N . LEU A 1 253 ? -44.207 -12.888 44.509 1.00 91.88 253 LEU A N 1
ATOM 1872 C CA . LEU A 1 253 ? -43.895 -11.881 45.525 1.00 91.88 253 LEU A CA 1
ATOM 1873 C C . LEU A 1 253 ? -44.922 -10.743 45.533 1.00 91.88 253 LEU A C 1
ATOM 1875 O O . LEU A 1 253 ? -45.342 -10.307 46.603 1.00 91.88 253 LEU A O 1
ATOM 1879 N N . ALA A 1 254 ? -45.360 -10.291 44.356 1.00 90.62 254 ALA A N 1
ATOM 1880 C CA . ALA A 1 254 ? -46.406 -9.282 44.234 1.00 90.62 254 ALA A CA 1
ATOM 1881 C C . ALA A 1 254 ? -47.757 -9.782 44.774 1.00 90.62 254 ALA A C 1
ATOM 1883 O O . ALA A 1 254 ? -48.471 -9.022 45.424 1.00 90.62 254 ALA A O 1
ATOM 1884 N N . ALA A 1 255 ? -48.097 -11.056 44.551 1.00 89.25 255 ALA A N 1
ATOM 1885 C CA . ALA A 1 255 ? -49.310 -11.666 45.090 1.00 89.25 255 ALA A CA 1
ATOM 1886 C C . ALA A 1 255 ? -49.251 -11.830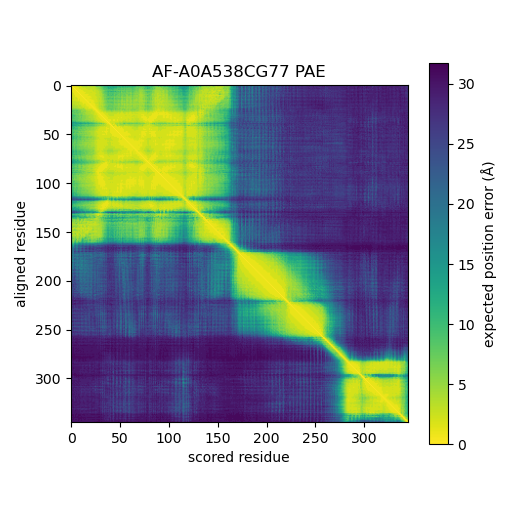 46.618 1.00 89.25 255 ALA A C 1
ATOM 1888 O O . ALA A 1 255 ? -50.229 -11.525 47.293 1.00 89.25 255 ALA A O 1
ATOM 1889 N N . ALA A 1 256 ? -48.105 -12.244 47.169 1.00 84.25 256 ALA A N 1
ATOM 1890 C CA . ALA A 1 256 ? -47.902 -12.341 48.616 1.00 84.25 256 ALA A CA 1
ATOM 1891 C C . ALA A 1 256 ? -47.964 -10.966 49.305 1.00 84.25 256 ALA A C 1
ATOM 1893 O O . ALA A 1 256 ? -48.521 -10.840 50.388 1.00 84.25 256 ALA A O 1
ATOM 1894 N N . ALA A 1 257 ? -47.452 -9.915 48.658 1.00 81.31 257 ALA A N 1
ATOM 1895 C CA . ALA A 1 257 ? -47.568 -8.544 49.157 1.00 81.31 257 ALA A CA 1
ATOM 1896 C C . ALA A 1 257 ? -49.003 -7.983 49.084 1.00 81.31 257 ALA A C 1
ATOM 1898 O O . ALA A 1 257 ? -49.305 -6.999 49.755 1.00 81.31 257 ALA A O 1
ATOM 1899 N N . ALA A 1 258 ? -49.876 -8.582 48.268 1.00 76.44 258 ALA A N 1
ATOM 1900 C CA . ALA A 1 258 ? -51.285 -8.212 48.157 1.00 76.44 258 ALA A CA 1
ATOM 1901 C C . ALA A 1 258 ? -52.191 -8.954 49.161 1.00 76.44 258 ALA A C 1
ATOM 1903 O O . ALA A 1 258 ? -53.394 -8.681 49.203 1.00 76.44 258 ALA A O 1
ATOM 1904 N N . GLU A 1 259 ? -51.647 -9.876 49.966 1.00 73.31 259 GLU A N 1
ATOM 1905 C CA . GLU A 1 259 ? -52.374 -10.473 51.087 1.00 73.31 259 GLU A CA 1
ATOM 1906 C C . GLU A 1 259 ? -52.655 -9.377 52.139 1.00 73.31 259 GLU A C 1
ATOM 1908 O O . GLU A 1 259 ? -51.739 -8.645 52.521 1.00 73.31 259 GLU A O 1
ATOM 1913 N N . PRO A 1 260 ? -53.918 -9.178 52.561 1.00 60.81 260 PRO A N 1
ATOM 1914 C CA . PRO A 1 260 ? -54.294 -8.047 53.401 1.00 60.81 260 PRO A CA 1
ATOM 1915 C C . PRO A 1 260 ? -53.609 -8.132 54.770 1.00 60.81 260 PRO A C 1
ATOM 1917 O O . PRO A 1 260 ? -53.783 -9.112 55.496 1.00 60.81 260 PRO A O 1
ATOM 1920 N N . GLU A 1 261 ? -52.857 -7.085 55.128 1.00 60.22 261 GLU A N 1
ATOM 1921 C CA . GLU A 1 261 ? -52.352 -6.884 56.490 1.00 60.22 261 GLU A CA 1
ATOM 1922 C C . GLU A 1 261 ? -53.508 -7.047 57.501 1.00 60.22 261 GLU A C 1
ATOM 1924 O O . GLU A 1 261 ? -54.571 -6.443 57.307 1.00 60.22 261 GLU A O 1
ATOM 1929 N N . PRO A 1 2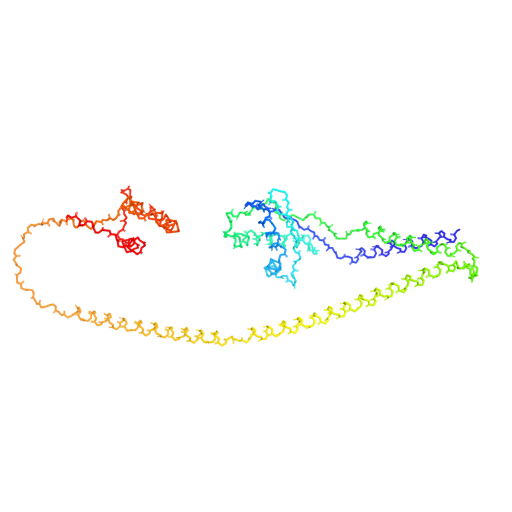62 ? -53.340 -7.839 58.578 1.00 59.91 262 PRO A N 1
ATOM 1930 C CA . PRO A 1 262 ? -54.319 -7.894 59.657 1.00 59.91 262 PRO A CA 1
ATOM 1931 C C . PRO A 1 262 ? -54.490 -6.503 60.285 1.00 59.91 262 PRO A C 1
ATOM 1933 O O . PRO A 1 262 ? -53.517 -5.764 60.445 1.00 59.91 262 PRO A O 1
ATOM 1936 N N . GLU A 1 263 ? -55.741 -6.153 60.610 1.00 56.44 263 GLU A N 1
ATOM 1937 C CA . GLU A 1 263 ? -56.131 -4.843 61.145 1.00 56.44 263 GLU A CA 1
ATOM 1938 C C . GLU A 1 263 ? -55.204 -4.369 62.281 1.00 56.44 263 GLU A C 1
ATOM 1940 O O . GLU A 1 263 ? -54.868 -5.145 63.180 1.00 56.44 263 GLU A O 1
ATOM 1945 N N . PRO A 1 264 ? -54.800 -3.087 62.268 1.00 55.75 264 PRO A N 1
ATOM 1946 C CA . PRO A 1 264 ? -53.857 -2.553 63.232 1.00 55.75 264 PRO A CA 1
ATOM 1947 C C . PRO A 1 264 ? -54.494 -2.434 64.620 1.00 55.75 264 PRO A C 1
ATOM 1949 O O . PRO A 1 264 ? -55.510 -1.758 64.799 1.00 55.75 264 PRO A O 1
ATOM 1952 N N . ASP A 1 265 ? -53.825 -3.013 65.618 1.00 55.94 265 ASP A N 1
ATOM 1953 C CA . ASP A 1 265 ? -54.050 -2.698 67.028 1.00 55.94 265 ASP A CA 1
ATOM 1954 C C . ASP A 1 265 ? -53.932 -1.175 67.281 1.00 55.94 265 ASP A C 1
ATOM 1956 O O . ASP A 1 265 ? -53.159 -0.467 66.615 1.00 55.94 265 ASP A O 1
ATOM 1960 N N . PRO A 1 266 ? -54.693 -0.631 68.248 1.00 52.69 266 PRO A N 1
ATOM 1961 C CA . PRO A 1 266 ? -54.863 0.804 68.425 1.00 52.69 266 PRO A CA 1
ATOM 1962 C C . PRO A 1 266 ? -53.557 1.508 68.827 1.00 52.69 266 PRO A C 1
ATOM 1964 O O . PRO A 1 266 ? -52.950 1.228 69.861 1.00 52.69 266 PRO A O 1
ATOM 1967 N N . LYS A 1 267 ? -53.161 2.494 68.012 1.00 52.84 267 LYS A N 1
ATOM 1968 C CA . LYS A 1 267 ? -52.037 3.411 68.259 1.00 52.84 267 LYS A CA 1
ATOM 1969 C C . LYS A 1 267 ? -52.222 4.218 69.556 1.00 52.84 267 LYS A C 1
ATOM 1971 O O . LYS A 1 267 ? -53.245 4.893 69.692 1.00 52.84 267 LYS A O 1
ATOM 1976 N N . PRO A 1 268 ? -51.201 4.304 70.430 1.00 45.81 268 PRO A N 1
ATOM 1977 C CA . PRO A 1 268 ? -51.084 5.387 71.390 1.00 45.81 268 PRO A CA 1
ATOM 1978 C C . PRO A 1 268 ? -50.555 6.675 70.736 1.00 45.81 268 PRO A C 1
ATOM 1980 O O . PRO A 1 268 ? -49.839 6.674 69.735 1.00 45.81 268 PRO A O 1
ATOM 1983 N N . THR A 1 269 ? -50.956 7.764 71.377 1.00 42.69 269 THR A N 1
ATOM 1984 C CA . THR A 1 269 ? -50.778 9.201 71.145 1.00 42.69 269 THR A CA 1
ATOM 1985 C C . THR A 1 269 ? -49.398 9.664 70.629 1.00 42.69 269 THR A C 1
ATOM 1987 O O . THR A 1 269 ? -48.374 9.101 71.018 1.00 42.69 269 THR A O 1
ATOM 1990 N N . PRO A 1 270 ? -49.334 10.738 69.805 1.00 54.84 270 PRO A N 1
ATOM 1991 C CA . PRO A 1 270 ? -48.109 11.202 69.156 1.00 54.84 270 PRO A CA 1
ATOM 1992 C C . PRO A 1 270 ? -47.135 11.845 70.148 1.00 54.84 270 PRO A C 1
ATOM 1994 O O . PRO A 1 270 ? -47.436 12.873 70.756 1.00 54.84 270 PRO A O 1
ATOM 1997 N N . ALA A 1 271 ? -45.937 11.274 70.252 1.00 44.03 271 ALA A N 1
ATOM 1998 C CA . ALA A 1 271 ? -44.775 11.961 70.792 1.00 44.03 271 ALA A CA 1
ATOM 1999 C C . ALA A 1 271 ? -44.068 12.743 69.672 1.00 44.03 271 ALA A C 1
ATOM 2001 O O . ALA A 1 271 ? -43.983 12.296 68.529 1.00 44.03 271 ALA A O 1
ATOM 2002 N N . ALA A 1 272 ? -43.599 13.932 70.043 1.00 48.44 272 ALA A N 1
ATOM 2003 C CA . ALA A 1 272 ? -42.897 14.932 69.246 1.00 48.44 272 ALA A CA 1
ATOM 2004 C C . ALA A 1 272 ? -41.785 14.363 68.331 1.00 48.44 272 ALA A C 1
ATOM 2006 O O . ALA A 1 272 ? -41.204 13.321 68.641 1.00 48.44 272 ALA A O 1
ATOM 2007 N N . PRO A 1 273 ? -41.442 15.053 67.223 1.00 47.53 273 PRO A N 1
ATOM 2008 C CA . PRO A 1 273 ? -40.471 14.563 66.253 1.00 47.53 273 PRO A CA 1
ATOM 2009 C C . PRO A 1 273 ? -39.074 14.500 66.879 1.00 47.53 273 PRO A C 1
ATOM 2011 O O . PRO A 1 273 ? -38.363 15.500 66.973 1.00 47.53 273 PRO A O 1
ATOM 2014 N N . ALA A 1 274 ? -38.665 13.302 67.292 1.00 44.31 274 ALA A N 1
ATOM 2015 C CA . ALA A 1 274 ? -37.268 13.004 67.538 1.00 44.31 274 ALA A CA 1
ATOM 2016 C C . ALA A 1 274 ? -36.543 13.054 66.190 1.00 44.31 274 ALA A C 1
ATOM 2018 O O . ALA A 1 274 ? -36.794 12.250 65.289 1.00 44.31 274 ALA A O 1
ATOM 2019 N N . GLN A 1 275 ? -35.667 14.044 66.051 1.00 45.12 275 GLN A N 1
ATOM 2020 C CA . GLN A 1 275 ? -34.682 14.119 64.985 1.00 45.12 275 GLN A CA 1
ATOM 2021 C C . GLN A 1 275 ? -33.979 12.761 64.904 1.00 45.12 275 GLN A C 1
ATOM 2023 O O . GLN A 1 275 ? -33.386 12.306 65.884 1.00 45.12 275 GLN A O 1
ATOM 2028 N N . ARG A 1 276 ? -34.070 12.086 63.751 1.00 42.47 276 ARG A N 1
ATOM 2029 C CA . ARG A 1 276 ? -33.180 10.955 63.469 1.00 42.47 276 ARG A CA 1
ATOM 2030 C C . ARG A 1 276 ? -31.755 11.474 63.652 1.00 42.47 276 ARG A C 1
ATOM 2032 O O . ARG A 1 276 ? -31.419 12.451 62.978 1.00 42.47 276 ARG A O 1
ATOM 2039 N N . PRO A 1 277 ? -30.909 10.855 64.490 1.00 45.44 277 PRO A N 1
ATOM 2040 C CA . PRO A 1 277 ? -29.489 11.122 64.372 1.00 45.44 277 PRO A CA 1
ATOM 2041 C C . PRO A 1 277 ? -29.099 10.749 62.934 1.00 45.44 277 PRO A C 1
ATOM 2043 O O . PRO A 1 277 ? -29.594 9.734 62.421 1.00 45.44 277 PRO A O 1
ATOM 2046 N N . PRO A 1 278 ? -28.267 11.540 62.238 1.00 44.19 278 PRO A N 1
ATOM 2047 C CA . PRO A 1 278 ? -27.658 11.037 61.026 1.00 44.19 278 PRO A CA 1
ATOM 2048 C C . PRO A 1 278 ? -26.911 9.769 61.440 1.00 44.19 278 PRO A C 1
ATOM 2050 O O . PRO A 1 278 ? -25.971 9.823 62.233 1.00 44.19 278 PRO A O 1
ATOM 2053 N N . ARG A 1 279 ? -27.339 8.605 60.939 1.00 43.53 279 ARG A N 1
ATOM 2054 C CA . ARG A 1 279 ? -26.395 7.501 60.802 1.00 43.53 279 ARG A CA 1
ATOM 2055 C C . ARG A 1 279 ? -25.341 8.050 59.858 1.00 43.53 279 ARG A C 1
ATOM 2057 O O . ARG A 1 279 ? -25.581 8.136 58.656 1.00 43.53 279 ARG A O 1
ATOM 2064 N N . ALA A 1 280 ? -24.232 8.507 60.424 1.00 44.72 280 ALA A N 1
ATOM 2065 C CA . ALA A 1 280 ? -23.009 8.736 59.694 1.00 44.72 280 ALA A CA 1
ATOM 2066 C C . ALA A 1 280 ? -22.574 7.361 59.185 1.00 44.72 280 ALA A C 1
ATOM 2068 O O . ALA A 1 280 ? -21.792 6.663 59.816 1.00 44.72 280 ALA A O 1
ATOM 2069 N N . VAL A 1 281 ? -23.167 6.922 58.073 1.00 51.34 281 VAL A N 1
ATOM 2070 C CA . VAL A 1 281 ? -22.519 5.933 57.224 1.00 51.34 281 VAL A CA 1
ATOM 2071 C C . VAL A 1 281 ? -21.263 6.664 56.793 1.00 51.34 281 VAL A C 1
ATOM 2073 O O . VAL A 1 281 ? -21.365 7.681 56.105 1.00 51.34 281 VAL A O 1
ATOM 2076 N N . ALA A 1 282 ? -20.126 6.279 57.366 1.00 57.84 282 ALA A N 1
ATOM 2077 C CA . ALA A 1 282 ? -18.861 6.940 57.122 1.00 57.84 282 ALA A CA 1
ATOM 2078 C C . ALA A 1 282 ? -18.595 6.905 55.614 1.00 57.84 282 ALA A C 1
ATOM 2080 O O . ALA A 1 282 ? -18.218 5.869 55.074 1.00 57.84 282 ALA A O 1
ATOM 2081 N N . ARG A 1 283 ? -18.877 8.016 54.926 1.00 75.75 283 ARG A N 1
ATOM 2082 C CA . ARG A 1 283 ? -18.616 8.146 53.496 1.00 75.75 283 ARG A CA 1
ATOM 2083 C C . ARG A 1 283 ? -17.111 8.236 53.322 1.00 75.75 283 ARG A C 1
ATOM 2085 O O . ARG A 1 283 ? -16.463 9.012 54.025 1.00 75.75 283 ARG A O 1
ATOM 2092 N N . TRP A 1 284 ? -16.571 7.443 52.407 1.00 85.44 284 TRP A N 1
ATOM 2093 C CA . TRP A 1 284 ? -15.156 7.510 52.078 1.00 85.44 284 TRP A CA 1
ATOM 2094 C C . TRP A 1 284 ? -14.826 8.869 51.470 1.00 85.44 284 TRP A C 1
ATOM 2096 O O . TRP A 1 284 ? -15.505 9.341 50.552 1.00 85.44 284 TRP A O 1
ATOM 2106 N N . THR A 1 285 ? -13.774 9.498 51.983 1.00 91.50 285 THR A N 1
ATOM 2107 C CA . THR A 1 285 ? -13.178 10.667 51.339 1.00 91.50 285 THR A CA 1
ATOM 2108 C C . THR A 1 285 ? -11.981 10.241 50.499 1.00 91.50 285 THR A C 1
ATOM 2110 O O . THR A 1 285 ? -11.282 9.271 50.806 1.00 91.50 285 THR A O 1
ATOM 2113 N N . LEU A 1 286 ? -11.715 10.983 49.426 1.00 90.25 286 LEU A N 1
ATOM 2114 C CA . LEU A 1 286 ? -10.574 10.733 48.548 1.00 90.25 286 LEU A CA 1
ATOM 2115 C C . LEU A 1 286 ? -9.248 10.757 49.328 1.00 90.25 286 LEU A C 1
ATOM 2117 O O . LEU A 1 286 ? -8.362 9.946 49.072 1.00 90.25 286 LEU A O 1
ATOM 2121 N N . GLN A 1 287 ? -9.136 11.636 50.328 1.00 89.50 287 GLN A N 1
ATOM 2122 C CA . GLN A 1 287 ? -7.946 11.765 51.169 1.00 89.50 287 GLN A CA 1
ATOM 2123 C C . GLN A 1 287 ? -7.678 10.508 52.011 1.00 89.50 287 GLN A C 1
ATOM 2125 O O . GLN A 1 287 ? -6.522 10.138 52.221 1.00 89.50 287 GLN A O 1
ATOM 2130 N N . GLU A 1 288 ? -8.728 9.832 52.479 1.00 89.44 288 GLU A N 1
ATOM 2131 C CA . GLU A 1 288 ? -8.591 8.574 53.221 1.00 89.44 288 GLU A CA 1
ATOM 2132 C C . GLU A 1 288 ? -8.137 7.439 52.316 1.00 89.44 288 GLU A C 1
ATOM 2134 O O . GLU A 1 288 ? -7.235 6.695 52.692 1.00 89.44 288 GLU A O 1
ATOM 2139 N N . LEU A 1 289 ? -8.710 7.337 51.114 1.00 90.00 289 LEU A N 1
ATOM 2140 C CA . LEU A 1 289 ? -8.296 6.338 50.130 1.00 90.00 289 LEU A CA 1
ATOM 2141 C C . LEU A 1 289 ? -6.839 6.549 49.709 1.00 90.00 289 LEU A C 1
ATOM 2143 O O . LEU A 1 289 ? -6.065 5.595 49.693 1.00 90.00 289 LEU A O 1
ATOM 2147 N N . GLU A 1 290 ? -6.426 7.794 49.459 1.00 90.69 290 GLU A N 1
ATOM 2148 C CA . GLU A 1 290 ? -5.023 8.135 49.193 1.00 90.69 290 GLU A CA 1
ATOM 2149 C C . GLU A 1 290 ? -4.106 7.768 50.375 1.00 90.69 290 GLU A C 1
ATOM 2151 O O . GLU A 1 290 ? -2.969 7.339 50.167 1.00 90.69 290 GLU A O 1
ATOM 2156 N N . GLY A 1 291 ? -4.589 7.905 51.615 1.00 87.75 291 GLY A N 1
ATOM 2157 C CA . GLY A 1 291 ? -3.888 7.479 52.827 1.00 87.75 291 GLY A CA 1
ATOM 2158 C C . GLY A 1 291 ? -3.700 5.963 52.903 1.00 87.75 291 GLY A C 1
ATOM 2159 O O . GLY A 1 291 ? -2.569 5.499 53.047 1.00 87.75 291 GLY A O 1
ATOM 2160 N N . VAL A 1 292 ? -4.782 5.198 52.727 1.00 86.88 292 VAL A N 1
ATOM 2161 C CA . VAL A 1 292 ? -4.763 3.724 52.729 1.00 86.88 292 VAL A CA 1
ATOM 2162 C C . VAL A 1 292 ? -3.871 3.185 51.613 1.00 86.88 292 VAL A C 1
ATOM 2164 O O . VAL A 1 292 ? -3.075 2.272 51.835 1.00 86.88 292 VAL A O 1
ATOM 2167 N N . VAL A 1 293 ? -3.954 3.777 50.420 1.00 86.38 293 VAL A N 1
ATOM 2168 C CA . VAL A 1 293 ? -3.088 3.433 49.290 1.00 86.38 293 VAL A CA 1
ATOM 2169 C C . VAL A 1 293 ? -1.631 3.700 49.649 1.00 86.38 293 VAL A C 1
ATOM 2171 O O . VAL A 1 293 ? -0.803 2.805 49.494 1.00 86.38 293 VAL A O 1
ATOM 2174 N N . ARG A 1 294 ? -1.296 4.875 50.194 1.00 85.44 294 ARG A N 1
ATOM 2175 C CA . ARG A 1 294 ? 0.081 5.216 50.592 1.00 85.44 294 ARG A CA 1
ATOM 2176 C C . ARG A 1 294 ? 0.643 4.263 51.649 1.00 85.44 294 ARG A C 1
ATOM 2178 O O . ARG A 1 294 ? 1.832 3.960 51.609 1.00 85.44 294 ARG A O 1
ATOM 2185 N N . GLU A 1 295 ? -0.197 3.782 52.559 1.00 83.12 295 GLU A N 1
ATOM 2186 C CA . GLU A 1 295 ? 0.186 2.838 53.611 1.00 83.12 295 GLU A CA 1
ATOM 2187 C C . GLU A 1 295 ? 0.388 1.407 53.082 1.00 83.12 295 GLU A C 1
ATOM 2189 O O . GLU A 1 295 ? 1.326 0.727 53.493 1.00 83.12 295 GLU A O 1
ATOM 2194 N N . ARG A 1 296 ? -0.427 0.960 52.115 1.00 80.31 296 ARG A N 1
ATOM 2195 C CA . ARG A 1 296 ? -0.338 -0.390 51.520 1.00 80.31 296 ARG A CA 1
ATOM 2196 C C . ARG A 1 296 ? 0.659 -0.514 50.357 1.00 80.31 296 ARG A C 1
ATOM 2198 O O . ARG A 1 296 ? 1.050 -1.623 50.013 1.00 80.31 296 ARG A O 1
ATOM 2205 N N . SER A 1 297 ? 1.108 0.592 49.761 1.00 60.97 297 SER A N 1
ATOM 2206 C CA . SER A 1 297 ? 1.867 0.619 48.491 1.00 60.97 297 SER A CA 1
ATOM 2207 C C . SER A 1 297 ? 3.330 0.131 48.536 1.00 60.97 297 SER A C 1
ATOM 2209 O O . SER A 1 297 ? 4.090 0.439 47.615 1.00 60.97 297 SER A O 1
ATOM 2211 N N . TYR A 1 298 ? 3.782 -0.611 49.549 1.00 54.25 298 TYR A N 1
ATOM 2212 C CA . TYR A 1 298 ? 5.213 -0.927 49.699 1.00 54.25 298 TYR A CA 1
ATOM 2213 C C . TYR A 1 298 ? 5.706 -2.196 48.982 1.00 54.25 298 TYR A C 1
ATOM 2215 O O . TYR A 1 298 ? 6.913 -2.427 48.986 1.00 54.25 298 TYR A O 1
ATOM 2223 N N . THR A 1 299 ? 4.843 -2.985 48.330 1.00 59.62 299 THR A N 1
ATOM 2224 C CA . THR A 1 299 ? 5.244 -4.317 47.825 1.00 59.62 299 THR A CA 1
ATOM 2225 C C . THR A 1 299 ? 5.132 -4.561 46.316 1.00 59.62 299 THR A C 1
ATOM 2227 O O . THR A 1 299 ? 5.928 -5.351 45.820 1.00 59.62 299 THR A O 1
ATOM 2230 N N . GLU A 1 300 ? 4.258 -3.885 45.554 1.00 72.31 300 GLU A N 1
ATOM 2231 C CA . GLU A 1 300 ? 4.114 -4.131 44.100 1.00 72.31 300 GLU A CA 1
ATOM 2232 C C . GLU A 1 300 ? 3.910 -2.838 43.283 1.00 72.31 300 GLU A C 1
ATOM 2234 O O . GLU A 1 300 ? 2.977 -2.071 43.524 1.00 72.31 300 GLU A O 1
ATOM 2239 N N . GLU A 1 301 ? 4.785 -2.585 42.298 1.00 77.38 301 GLU A N 1
ATOM 2240 C CA . GLU A 1 301 ? 4.729 -1.388 41.434 1.00 77.38 301 GLU A CA 1
ATOM 2241 C C . GLU A 1 301 ? 3.518 -1.397 40.489 1.00 77.38 301 GLU A C 1
ATOM 2243 O O . GLU A 1 301 ? 2.866 -0.367 40.328 1.00 77.38 301 GLU A O 1
ATOM 2248 N N . ALA A 1 302 ? 3.159 -2.560 39.938 1.00 79.75 302 ALA A N 1
ATOM 2249 C CA . ALA A 1 302 ? 2.020 -2.698 39.027 1.00 79.75 302 ALA A CA 1
ATOM 2250 C C . ALA A 1 302 ? 0.682 -2.344 39.704 1.00 79.75 302 ALA A C 1
ATOM 2252 O O . ALA A 1 302 ? -0.146 -1.638 39.132 1.00 79.75 302 ALA A O 1
ATOM 2253 N N . GLN A 1 303 ? 0.499 -2.759 40.960 1.00 82.25 303 GLN A N 1
ATOM 2254 C CA . GLN A 1 303 ? -0.714 -2.465 41.722 1.00 82.25 303 GLN A CA 1
ATOM 2255 C C . GLN A 1 303 ? -0.811 -0.981 42.113 1.00 82.25 303 GLN A C 1
ATOM 2257 O O . GLN A 1 303 ? -1.903 -0.420 42.200 1.00 82.25 303 GLN A O 1
ATOM 2262 N N . ARG A 1 304 ? 0.333 -0.305 42.283 1.00 83.56 304 ARG A N 1
ATOM 2263 C CA . ARG A 1 304 ? 0.386 1.142 42.529 1.00 83.56 304 ARG A CA 1
ATOM 2264 C C . ARG A 1 304 ? -0.071 1.945 41.310 1.00 83.56 304 ARG A C 1
ATOM 2266 O O . ARG A 1 304 ? -0.787 2.932 41.474 1.00 83.56 304 ARG A O 1
ATOM 2273 N N . GLU A 1 305 ? 0.332 1.536 40.107 1.00 86.69 305 GLU A N 1
ATOM 2274 C CA . GLU A 1 305 ? -0.108 2.169 38.854 1.00 86.69 305 GLU A CA 1
ATOM 2275 C C . GLU A 1 305 ? -1.614 1.975 38.622 1.00 86.69 305 GLU A C 1
ATOM 2277 O O . GLU A 1 305 ? -2.326 2.922 38.270 1.00 86.69 305 GLU A O 1
ATOM 2282 N N . GLU A 1 306 ? -2.122 0.774 38.906 1.00 89.12 306 GLU A N 1
ATOM 2283 C CA . GLU A 1 306 ? -3.548 0.463 38.827 1.00 89.12 306 GLU A CA 1
ATOM 2284 C C . GLU A 1 306 ? -4.373 1.310 39.813 1.00 89.12 306 GLU A C 1
ATOM 2286 O O . GLU A 1 306 ? -5.318 1.995 39.415 1.00 89.12 306 GLU A O 1
ATOM 2291 N N . TRP A 1 307 ? -3.981 1.360 41.089 1.00 91.75 307 TRP A N 1
ATOM 2292 C CA . TRP A 1 307 ? -4.661 2.183 42.096 1.00 91.75 307 TRP A CA 1
ATOM 2293 C C . TRP A 1 307 ? -4.578 3.683 41.801 1.00 91.75 307 TRP A C 1
ATOM 2295 O O . TRP A 1 307 ? -5.544 4.408 42.040 1.00 91.75 307 TRP A O 1
ATOM 2305 N N . GLY A 1 308 ? -3.464 4.156 41.232 1.00 88.88 308 GLY A N 1
ATOM 2306 C CA . GLY A 1 308 ? -3.326 5.538 40.771 1.00 88.88 308 GLY A CA 1
ATOM 2307 C C . GLY A 1 308 ? -4.339 5.899 39.681 1.00 88.88 308 GLY A C 1
ATOM 2308 O O . GLY A 1 308 ? -4.905 6.993 39.703 1.00 88.88 308 GLY A O 1
ATOM 2309 N N . THR A 1 309 ? -4.628 4.955 38.782 1.00 93.06 309 THR A N 1
ATOM 2310 C CA . THR A 1 309 ? -5.644 5.122 37.735 1.00 93.06 309 THR A CA 1
ATOM 2311 C C . THR A 1 309 ? -7.043 5.260 38.341 1.00 93.06 309 THR A C 1
ATOM 2313 O O . THR A 1 309 ? -7.777 6.184 37.994 1.00 93.06 309 THR A O 1
ATOM 2316 N N . TYR A 1 310 ? -7.405 4.414 39.309 1.00 92.56 310 TYR A N 1
ATOM 2317 C CA . TYR A 1 310 ? -8.715 4.496 39.965 1.00 92.56 310 TYR A CA 1
ATOM 2318 C C . TYR A 1 310 ? -8.887 5.748 40.832 1.00 92.56 310 TYR A C 1
ATOM 2320 O O . TYR A 1 310 ? -9.947 6.371 40.797 1.00 92.56 310 TYR A O 1
ATOM 2328 N N . LEU A 1 311 ? -7.850 6.173 41.562 1.00 93.31 311 LEU A N 1
ATOM 2329 C CA . LEU A 1 311 ? -7.888 7.424 42.331 1.00 93.31 311 LEU A CA 1
ATOM 2330 C C . LEU A 1 311 ? -8.077 8.651 41.429 1.00 93.31 311 LEU A C 1
ATOM 2332 O O . LEU A 1 311 ? -8.779 9.588 41.812 1.00 93.31 311 LEU A O 1
ATOM 2336 N N . PHE A 1 312 ? -7.497 8.638 40.225 1.00 94.19 312 PHE A N 1
ATOM 2337 C CA . PHE A 1 312 ? -7.714 9.692 39.236 1.00 94.19 312 PHE A CA 1
ATOM 2338 C C . PHE A 1 312 ? -9.193 9.786 38.822 1.00 94.19 312 PHE A C 1
ATOM 2340 O O . PHE A 1 312 ? -9.761 10.874 38.871 1.00 94.19 312 PHE A O 1
ATOM 2347 N N . PHE A 1 313 ? -9.845 8.658 38.517 1.00 94.38 313 PHE A N 1
ATOM 2348 C CA . PHE A 1 313 ? -11.273 8.634 38.166 1.00 94.38 313 PHE A CA 1
ATOM 2349 C C . PHE A 1 313 ? -12.192 9.041 39.324 1.00 94.38 313 PHE A C 1
ATOM 2351 O O . PHE A 1 313 ? -13.169 9.767 39.127 1.00 94.38 313 PHE A O 1
ATOM 2358 N N . LEU A 1 314 ? -11.877 8.602 40.545 1.00 94.44 314 LEU A N 1
ATOM 2359 C CA . LEU A 1 314 ? -12.661 8.952 41.731 1.00 94.44 314 LEU A CA 1
ATOM 2360 C C . LEU A 1 314 ? -12.571 10.448 42.054 1.00 94.44 314 LEU A C 1
ATOM 2362 O O . LEU A 1 314 ? -13.548 11.025 42.524 1.00 94.44 314 LEU A O 1
ATOM 2366 N N . ARG A 1 315 ? -11.447 11.105 41.740 1.00 94.88 315 ARG A N 1
ATOM 2367 C CA . ARG A 1 315 ? -11.282 12.554 41.932 1.00 94.88 315 ARG A CA 1
ATOM 2368 C C . ARG A 1 315 ? -12.267 13.383 41.109 1.00 94.88 315 ARG A C 1
ATOM 2370 O O . ARG A 1 315 ? -12.709 14.418 41.590 1.00 94.88 315 ARG A O 1
ATOM 2377 N N . GLU A 1 316 ? -12.634 12.933 39.911 1.00 94.25 316 GLU A N 1
ATOM 2378 C CA . GLU A 1 316 ? -13.625 13.622 39.067 1.00 94.25 316 GLU A CA 1
ATOM 2379 C C . GLU A 1 316 ? -15.052 13.543 39.631 1.00 94.25 316 GLU A C 1
ATOM 2381 O O . GLU A 1 316 ? -15.901 14.357 39.278 1.00 94.25 316 GLU A O 1
ATOM 2386 N N . HIS A 1 317 ? -15.312 12.571 40.510 1.00 92.94 317 HIS A N 1
ATOM 2387 C CA . HIS A 1 317 ? -16.635 12.288 41.072 1.00 92.94 317 HIS A CA 1
ATOM 2388 C C . HIS A 1 317 ? -16.751 12.666 42.553 1.00 92.94 317 HIS A C 1
ATOM 2390 O O . HIS A 1 317 ? -17.814 12.487 43.149 1.00 92.94 317 HIS A O 1
ATOM 2396 N N . ALA A 1 318 ? -15.670 13.163 43.154 1.00 93.25 318 ALA A N 1
ATOM 2397 C CA . ALA A 1 318 ? -15.668 13.646 44.522 1.00 93.25 318 ALA A CA 1
ATOM 2398 C C . ALA A 1 318 ? -16.324 15.032 44.605 1.00 93.25 318 ALA A C 1
ATOM 2400 O O . ALA A 1 318 ? -16.149 15.873 43.723 1.00 93.25 318 ALA A O 1
ATOM 2401 N N . ASP A 1 319 ? -17.065 15.272 45.685 1.00 91.31 319 ASP A N 1
ATOM 2402 C CA . ASP A 1 319 ? -17.600 16.600 45.992 1.00 91.31 319 ASP A CA 1
ATOM 2403 C C . ASP A 1 319 ? -16.459 17.589 46.321 1.00 91.31 319 ASP A C 1
ATOM 2405 O O . ASP A 1 319 ? -15.303 17.190 46.489 1.00 91.31 319 ASP A O 1
ATOM 2409 N N . ALA A 1 320 ? -16.765 18.879 46.472 1.00 88.88 320 ALA A N 1
ATOM 2410 C CA . ALA A 1 320 ? -15.777 19.908 46.820 1.00 88.88 320 ALA A CA 1
ATOM 2411 C C . ALA A 1 320 ? -15.019 19.598 48.128 1.00 88.88 320 ALA A C 1
ATOM 2413 O O . ALA A 1 320 ? -13.844 19.938 48.261 1.00 88.88 320 ALA A O 1
ATOM 2414 N N . ASP A 1 321 ? -15.673 18.889 49.052 1.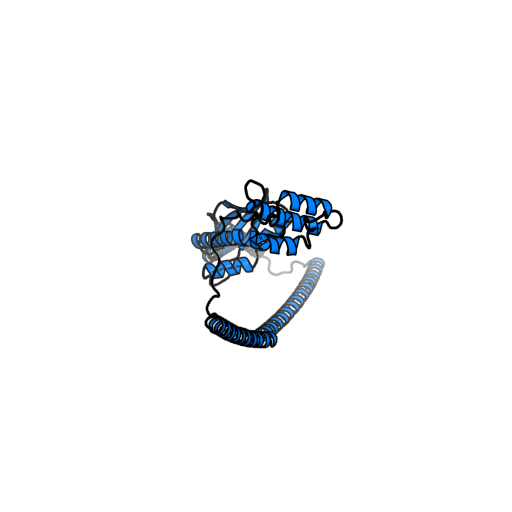00 85.25 321 ASP A N 1
ATOM 2415 C CA . ASP A 1 321 ? -15.101 18.433 50.324 1.00 85.25 321 ASP A CA 1
ATOM 2416 C C . ASP A 1 321 ? -14.346 17.091 50.204 1.00 85.25 321 ASP A C 1
ATOM 2418 O O . ASP A 1 321 ? -13.938 16.500 51.203 1.00 85.25 321 ASP A O 1
ATOM 2422 N N . GLY A 1 322 ? -14.186 16.556 48.988 1.00 90.38 322 GLY A N 1
ATOM 2423 C CA . GLY A 1 322 ? -13.493 15.295 48.715 1.00 90.38 322 GLY A CA 1
ATOM 2424 C C . GLY A 1 322 ? -14.297 14.037 49.057 1.00 90.38 322 GLY A C 1
ATOM 2425 O O . GLY A 1 322 ? -13.742 12.939 49.043 1.00 90.38 322 GLY A O 1
ATOM 2426 N N . THR A 1 323 ? -15.586 14.173 49.377 1.00 92.94 323 THR A N 1
ATOM 2427 C CA . THR A 1 323 ? -16.473 13.051 49.726 1.00 92.94 323 THR A CA 1
ATOM 2428 C C . THR A 1 323 ? -16.951 12.337 48.465 1.00 92.94 323 THR A C 1
ATOM 2430 O O . THR A 1 323 ? -17.411 12.990 47.528 1.00 92.94 323 THR A O 1
ATOM 2433 N N . LEU A 1 324 ? -16.883 11.005 48.443 1.00 90.88 324 LEU A N 1
ATOM 2434 C CA . LEU A 1 324 ? -17.365 10.211 47.313 1.00 90.88 324 LEU A CA 1
ATOM 2435 C C . LEU A 1 324 ? -18.855 9.847 47.462 1.00 90.88 324 LEU A C 1
ATOM 2437 O O . LEU A 1 324 ? -19.336 9.628 48.581 1.00 90.88 324 LEU A O 1
ATOM 2441 N N . PRO A 1 325 ? -19.613 9.761 46.350 1.00 90.88 325 PRO A N 1
ATOM 2442 C CA . PRO A 1 325 ? -20.979 9.248 46.371 1.00 90.88 325 PRO A CA 1
ATOM 2443 C C . PRO A 1 325 ? -21.032 7.787 46.835 1.00 90.88 325 PRO A C 1
ATOM 2445 O O . PRO A 1 325 ? -20.208 6.970 46.431 1.00 90.88 325 PRO A O 1
ATOM 2448 N N . SER A 1 326 ? -22.060 7.418 47.604 1.00 84.12 326 SER A N 1
ATOM 2449 C CA . SER A 1 326 ? -22.219 6.053 48.144 1.00 84.12 326 SER A CA 1
ATOM 2450 C C . SER A 1 326 ? -22.405 4.969 47.074 1.00 84.12 326 SER A C 1
ATOM 2452 O O . SER A 1 326 ? -22.262 3.784 47.351 1.00 84.12 326 SER A O 1
ATOM 2454 N N . SER A 1 327 ? -22.707 5.347 45.827 1.00 87.88 327 SER A N 1
ATOM 2455 C CA . SER A 1 327 ? -22.717 4.415 44.691 1.00 87.88 327 SER A CA 1
ATOM 2456 C C . SER A 1 327 ? -21.345 3.790 44.422 1.00 87.88 327 SER A C 1
ATOM 2458 O O . SER A 1 327 ? -21.274 2.736 43.799 1.00 87.88 327 SER A O 1
ATOM 2460 N N . PHE A 1 328 ? -20.262 4.425 44.882 1.00 90.81 328 PHE A N 1
ATOM 2461 C CA . PHE A 1 328 ? -18.898 3.935 44.714 1.00 90.81 328 PHE A CA 1
ATOM 2462 C C . PHE A 1 328 ? -18.438 3.002 45.842 1.00 90.81 328 PHE A C 1
ATOM 2464 O O . PHE A 1 328 ? -17.386 2.389 45.696 1.00 90.81 328 PHE A O 1
ATOM 2471 N N . ASP A 1 329 ? -19.205 2.824 46.923 1.00 86.38 329 ASP A N 1
ATOM 2472 C CA . ASP A 1 329 ? -18.779 2.020 48.082 1.00 86.38 329 ASP A CA 1
ATOM 2473 C C . ASP A 1 329 ? -18.476 0.558 47.706 1.00 86.38 329 ASP A C 1
ATOM 2475 O O . ASP A 1 329 ? -17.518 -0.033 48.203 1.00 86.38 329 ASP A O 1
ATOM 2479 N N . GLN A 1 330 ? -19.255 -0.027 46.791 1.00 84.38 330 GLN A N 1
ATOM 2480 C CA . GLN A 1 330 ? -19.011 -1.384 46.293 1.00 84.38 330 GLN A CA 1
ATOM 2481 C C . GLN A 1 330 ? -17.711 -1.460 45.479 1.00 84.38 330 GLN A C 1
ATOM 2483 O O . GLN A 1 330 ? -16.868 -2.308 45.749 1.00 84.38 330 GLN A O 1
ATOM 2488 N N . LEU A 1 331 ? -17.514 -0.520 44.550 1.00 89.81 331 LEU A N 1
ATOM 2489 C CA . LEU A 1 331 ? -16.309 -0.441 43.722 1.00 89.81 331 LEU A CA 1
ATOM 2490 C C . LEU A 1 331 ? -15.049 -0.238 44.576 1.00 89.81 331 LEU A C 1
ATOM 2492 O O . LEU A 1 331 ? -14.012 -0.847 44.326 1.00 89.81 331 LEU A O 1
ATOM 2496 N N . ILE A 1 332 ? -15.152 0.611 45.599 1.00 90.38 332 ILE A N 1
ATOM 2497 C CA . ILE A 1 332 ? -14.067 0.890 46.536 1.00 90.38 332 ILE A CA 1
ATOM 2498 C C . ILE A 1 332 ? -13.668 -0.390 47.283 1.00 90.38 332 ILE A C 1
ATOM 2500 O O . ILE A 1 332 ? -12.480 -0.698 47.364 1.00 90.38 332 ILE A O 1
ATOM 2504 N N . ASN A 1 333 ? -14.639 -1.162 47.777 1.00 86.69 333 ASN A N 1
ATOM 2505 C CA . ASN A 1 333 ? -14.366 -2.430 48.459 1.00 86.69 333 ASN A CA 1
ATOM 2506 C C . ASN A 1 333 ? -13.794 -3.502 47.517 1.00 86.69 333 ASN A C 1
ATOM 2508 O O . ASN A 1 333 ? -12.922 -4.265 47.931 1.00 86.69 333 ASN A O 1
ATOM 2512 N N . ASP A 1 334 ? -14.245 -3.551 46.263 1.00 87.38 334 ASP A N 1
ATOM 2513 C CA . ASP A 1 334 ? -13.778 -4.538 45.285 1.00 87.38 334 ASP A CA 1
ATOM 2514 C C . ASP A 1 334 ? -12.322 -4.278 44.855 1.00 87.38 334 ASP A C 1
ATOM 2516 O O . ASP A 1 334 ? -11.542 -5.217 44.701 1.00 87.38 334 ASP A O 1
ATOM 2520 N N . ILE A 1 335 ? -11.932 -3.007 44.694 1.00 89.50 335 ILE A N 1
ATOM 2521 C CA . ILE A 1 335 ? -10.607 -2.618 44.176 1.00 89.50 335 ILE A CA 1
ATOM 2522 C C . ILE A 1 335 ? -9.572 -2.463 45.289 1.00 89.50 335 ILE A C 1
ATOM 2524 O O . ILE A 1 335 ? -8.439 -2.934 45.167 1.00 89.50 335 ILE A O 1
ATOM 2528 N N . PHE A 1 336 ? -9.939 -1.777 46.372 1.00 86.06 336 PHE A N 1
ATOM 2529 C CA . PHE A 1 336 ? -9.030 -1.504 47.487 1.00 86.06 336 PHE A CA 1
ATOM 2530 C C . PHE A 1 336 ? -9.117 -2.583 48.578 1.00 86.06 336 PHE A C 1
ATOM 2532 O O . PHE A 1 336 ? -8.359 -2.540 49.550 1.00 86.06 336 PHE A O 1
ATOM 2539 N N . GLY A 1 337 ? -9.985 -3.585 48.406 1.00 77.56 337 GLY A N 1
ATOM 2540 C CA . GLY A 1 337 ? -10.190 -4.687 49.341 1.00 77.56 337 GLY A CA 1
ATOM 2541 C C . GLY A 1 337 ? -10.946 -4.268 50.607 1.00 77.56 337 GLY A C 1
ATOM 2542 O O . GLY A 1 337 ? -11.450 -3.147 50.697 1.00 77.56 337 GLY A O 1
ATOM 2543 N N . PRO A 1 338 ? -10.994 -5.138 51.635 1.00 70.06 338 PRO A N 1
ATOM 2544 C CA . PRO A 1 338 ? -11.607 -4.804 52.913 1.00 70.06 338 PRO A CA 1
ATOM 2545 C C . PRO A 1 338 ? -10.853 -3.626 53.535 1.00 70.06 338 PRO A C 1
ATOM 2547 O O . PRO A 1 338 ? -9.678 -3.731 53.919 1.00 70.06 338 PRO A O 1
ATOM 2550 N N . LEU A 1 339 ? -11.516 -2.478 53.583 1.00 67.31 339 LEU A N 1
ATOM 2551 C CA . LEU A 1 339 ? -11.006 -1.304 54.268 1.00 67.31 339 LEU A CA 1
ATOM 2552 C C . LEU A 1 339 ? -11.208 -1.488 55.780 1.00 67.31 339 LEU A C 1
ATOM 2554 O O . LEU A 1 339 ? -12.196 -2.103 56.191 1.00 67.31 339 LEU A O 1
ATOM 2558 N N . PRO A 1 340 ? -10.275 -1.013 56.626 1.00 64.06 340 PRO A N 1
ATOM 2559 C CA . PRO A 1 340 ? -10.439 -1.108 58.070 1.00 64.06 340 PRO A CA 1
ATOM 2560 C C . PRO A 1 340 ? -11.748 -0.424 58.474 1.00 64.06 340 PRO A C 1
ATOM 2562 O O . PRO A 1 340 ? -12.003 0.722 58.097 1.00 64.06 340 PRO A O 1
ATOM 2565 N N . SER A 1 341 ? -12.595 -1.144 59.214 1.00 54.59 341 SER A N 1
ATOM 2566 C CA . SER A 1 341 ? -13.829 -0.582 59.754 1.00 54.59 341 SER A CA 1
ATOM 2567 C C . SER A 1 341 ? -13.490 0.642 60.603 1.00 54.59 341 SER A C 1
ATOM 2569 O O . SER A 1 341 ? -12.651 0.575 61.498 1.00 54.59 341 SER A O 1
ATOM 2571 N N . ARG A 1 342 ? -14.154 1.764 60.319 1.00 57.00 342 ARG A N 1
ATOM 2572 C CA . ARG A 1 342 ? -13.982 3.035 61.039 1.00 57.00 342 ARG A CA 1
ATOM 2573 C C . ARG A 1 342 ? -14.484 3.025 62.482 1.00 57.00 342 ARG A C 1
ATOM 2575 O O . ARG A 1 342 ? -14.252 3.990 63.204 1.00 57.00 342 ARG A O 1
ATOM 2582 N N . ASP A 1 343 ? -15.099 1.930 62.907 1.00 44.62 343 ASP A N 1
ATOM 2583 C CA . ASP A 1 343 ? -15.539 1.693 64.277 1.00 44.62 343 ASP A CA 1
ATOM 2584 C C . ASP A 1 343 ? -14.407 1.020 65.074 1.00 44.62 343 ASP A C 1
ATOM 2586 O O . ASP A 1 343 ? -14.528 -0.107 65.547 1.00 44.62 343 ASP A O 1
ATOM 2590 N N . GLY A 1 344 ? -13.261 1.699 65.153 1.00 39.12 344 GLY A N 1
ATOM 2591 C CA . GLY A 1 344 ? -12.155 1.346 66.038 1.00 39.12 344 GLY A CA 1
ATOM 2592 C C . GLY A 1 344 ? -12.174 2.234 67.277 1.00 39.12 344 GLY A C 1
ATOM 2593 O O . GLY A 1 344 ? -11.498 3.263 67.299 1.00 39.12 344 GLY A O 1
ATOM 2594 N N . VAL A 1 345 ? -12.957 1.832 68.281 1.00 32.59 345 VAL A N 1
ATOM 2595 C CA . VAL A 1 345 ? -12.658 2.097 69.699 1.00 32.59 345 VAL A CA 1
ATOM 2596 C C . VAL A 1 345 ? -12.060 0.831 70.280 1.00 32.59 345 VAL A C 1
ATOM 2598 O O . VAL A 1 345 ? -12.644 -0.246 70.019 1.00 32.59 345 VAL A O 1
#

Sequence (345 aa):
MKAWLTLAGCILAGLAAGGIWTLLQPDRFRADARLQVRPASGRILAGVEALAESSLVESNVAQTLHLASAPHISARSGKGGILTVSVKAGSRERARQIDAEAVVLLTQKVPQRFATSADISTTLLDPAHAAEQTSPTPGRNLLVTGLIGLVAGLAAAGSLARGRPPGAIAADPRAEKRLRTRIDEVTKRERALAQRAGQLAAREKDLEHREEQLAAASARPSASDDAAARREQELKGRVSELGRRLAEREAELAAAAAEPEPEPDPKPTPAAPAQRPPRAVARWTLQELEGVVRERSYTEEAQREEWGTYLFFLREHADADGTLPSSFDQLINDIFGPLPSRDGV

Foldseek 3Di:
DVLVVLLVVLLVVLLVVLVVVQVPDQWKWKKKWKKAKPPLDPVLLVVLQCVLQDPVLQVVLCVVVVNPDRWGWGWDADPNRIIMIMTMDRDQVVNLSSQQSSLVVSQVVSCVPCVVPDPIHMDTPGHIDGPDGPPDPSVVSSVVSSVVSNVVSVVVSVVVVVPDDPDDPVCPVVNVVVVVVVVVVVVVVVVVVVVVVVVVVVVVVVVVVVVVVVVVVVVPCPVVNVVVVVVVVVVVVVVVVVVVVVVVVVVVVVVVVPPDDPDDDDDDDDDDDDDDDPPCPPFDFLVVLVVLCVVPVPDDPVLNVVSVVVSVVQQVQADPRRGHDPVCVVVCCVSSNDDPPPPDD

Secondary structure (DSSP, 8-state):
-HHHHHHHHHHHHHHHHHHHHHHHSPPEEEEEEEEEEES--HHHHHHHHHHHTSHHHHHHHHHHTT-SSPPPEEEEE-GGGEEEEEEEESSHHHHHHHHHHHHHHHHHHHHHHHTTTS--EEEEEEEEEEEEEEE--HHHHHHHHHHHHHHHHHHHHHHHHT---S------HHHHHHHHHHHHHHHHHHHHHHHHHHHHHHHHHHHHHHHHHHHHHHHS--HHHHHHHHHHHHHHHHHHHHHHHHHHHHHHHHHHHTSPPPPPPPPP------PPP-----PPBHHHHHHHHHHHTTS-HHHHHHHHHHHHHHHHHS-TTSBPPGGGHHHHHHHH-SPPPS---

Mean predicted aligned error: 19.48 Å